Protein AF-A0A453DEQ7-F1 (afdb_monomer)

Nearest PDB structures (foldseek):
  6xns-assembly2_F  TM=2.409E-01  e=1.561E+00  synthetic construct

Foldseek 3Di:
DDDLLVVLVCCCPPVVDVLVSLVSCVVVVDPVSVVSSLVSQLVPLQSLLVNLQNCQPPDDSVVSVVPRDPPRDRPPNVVSVVVSVVVVVVVVVVVVVVVVVVVVVVVVVVVVVVLVLFFWDKDAAPPDDDDDDDDDDDDDDDDDDDDDDDDPPPPDPPDDQQAAPQPRHGDDSHHFMKIAGNVRHIHTPCRQVVVVVVVVVPPPDDDDDDDDDDPDPDDDDDPRRGDPVVVVVVD

Structure (mmCIF, N/CA/C/O backbone):
data_AF-A0A453DEQ7-F1
#
_entry.id   AF-A0A453DEQ7-F1
#
loop_
_atom_site.group_PDB
_atom_site.id
_atom_site.type_symbol
_atom_site.label_atom_id
_atom_site.label_alt_id
_atom_site.label_comp_id
_atom_site.label_asym_id
_atom_site.label_entity_id
_atom_site.label_seq_id
_atom_site.pdbx_PDB_ins_code
_atom_site.Cartn_x
_atom_site.Cartn_y
_atom_site.Cartn_z
_atom_site.occupancy
_atom_site.B_iso_or_equiv
_atom_site.auth_seq_id
_atom_site.auth_comp_id
_atom_site.auth_asym_id
_atom_site.auth_atom_id
_atom_site.pdbx_PDB_model_num
ATOM 1 N N . MET A 1 1 ? 5.037 -26.720 25.419 1.00 46.66 1 MET A N 1
ATOM 2 C CA . MET A 1 1 ? 5.005 -25.508 24.572 1.00 46.66 1 MET A CA 1
ATOM 3 C C . MET A 1 1 ? 3.822 -24.682 25.044 1.00 46.66 1 MET A C 1
ATOM 5 O O . MET A 1 1 ? 2.815 -25.287 25.389 1.00 46.66 1 MET A O 1
ATOM 9 N N . GLY A 1 2 ? 4.027 -23.380 25.257 1.00 62.47 2 GLY A N 1
ATOM 10 C CA . GLY A 1 2 ? 3.183 -22.536 26.113 1.00 62.47 2 GLY A CA 1
ATOM 11 C C . GLY A 1 2 ? 1.722 -22.470 25.673 1.00 62.47 2 GLY A C 1
ATOM 12 O O . GLY A 1 2 ? 1.428 -22.481 24.483 1.00 62.47 2 GLY A O 1
ATOM 13 N N . ASN A 1 3 ? 0.813 -22.425 26.644 1.00 82.75 3 ASN A N 1
ATOM 14 C CA . ASN A 1 3 ? -0.615 -22.318 26.388 1.00 82.75 3 ASN A CA 1
ATOM 15 C C . ASN A 1 3 ? -0.942 -20.862 26.001 1.00 82.75 3 ASN A C 1
ATOM 17 O O . ASN A 1 3 ? -1.138 -20.017 26.872 1.00 82.75 3 ASN A O 1
ATOM 21 N N . ALA A 1 4 ? -0.940 -20.553 24.698 1.00 85.12 4 ALA A N 1
ATOM 22 C CA . ALA A 1 4 ? -1.151 -19.194 24.181 1.00 85.12 4 ALA A CA 1
ATOM 23 C C . ALA A 1 4 ? -2.471 -18.570 24.672 1.00 85.12 4 ALA A C 1
ATOM 25 O O . ALA A 1 4 ? -2.520 -17.378 24.963 1.00 85.12 4 ALA A O 1
ATOM 26 N N . LYS A 1 5 ? -3.510 -19.392 24.878 1.00 85.06 5 LYS A N 1
ATOM 27 C CA . LYS A 1 5 ? -4.798 -18.961 25.446 1.00 85.06 5 LYS A CA 1
ATOM 28 C C . LYS A 1 5 ? -4.675 -18.534 26.915 1.00 85.06 5 LYS A C 1
ATOM 30 O O . LYS A 1 5 ? -5.291 -17.551 27.321 1.00 85.06 5 LYS A O 1
ATOM 35 N N . GLU A 1 6 ? -3.847 -19.208 27.718 1.00 85.44 6 GLU A N 1
ATOM 36 C CA . GLU A 1 6 ? -3.559 -18.786 29.102 1.00 85.44 6 GLU A CA 1
ATOM 37 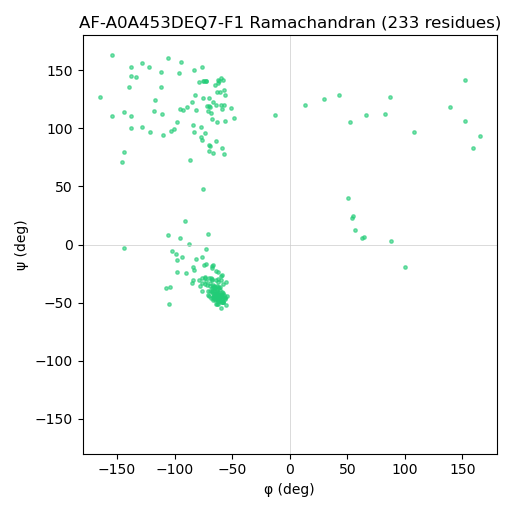C C . GLU A 1 6 ? -2.682 -17.532 29.162 1.00 85.44 6 GLU A C 1
ATOM 39 O O . GLU A 1 6 ? -2.869 -16.696 30.051 1.00 85.44 6 GLU A O 1
ATOM 44 N N . ALA A 1 7 ? -1.745 -17.383 28.220 1.00 89.38 7 ALA A N 1
ATOM 45 C CA . ALA A 1 7 ? -0.934 -16.176 28.096 1.00 89.38 7 ALA A CA 1
ATOM 46 C C . ALA A 1 7 ? -1.819 -14.967 27.758 1.00 89.38 7 ALA A C 1
ATOM 48 O O . ALA A 1 7 ? -1.820 -13.991 28.505 1.00 89.38 7 ALA A O 1
ATOM 49 N N . LEU A 1 8 ? -2.669 -15.087 26.734 1.00 89.25 8 LEU A N 1
ATOM 50 C CA . LEU A 1 8 ? -3.649 -14.066 26.363 1.00 89.25 8 LEU A CA 1
ATOM 51 C C . LEU A 1 8 ? -4.583 -13.722 27.533 1.00 89.25 8 LEU A C 1
ATOM 53 O O . LEU A 1 8 ? -4.766 -12.555 27.871 1.00 89.25 8 LEU A O 1
ATOM 57 N N . SER A 1 9 ? -5.096 -14.742 28.226 1.00 87.12 9 SER A N 1
ATOM 58 C CA . SER A 1 9 ? -5.943 -14.548 29.411 1.00 87.12 9 SER A CA 1
ATOM 59 C C . SER A 1 9 ? -5.209 -13.827 30.544 1.00 87.12 9 SER A C 1
ATOM 61 O O . SER A 1 9 ? -5.831 -13.097 31.315 1.00 87.12 9 SER A O 1
ATOM 63 N N . THR A 1 10 ? -3.895 -14.023 30.672 1.00 88.88 10 THR A N 1
ATOM 64 C CA . THR A 1 10 ? -3.064 -13.326 31.659 1.00 88.88 10 THR A CA 1
ATOM 65 C C . THR A 1 10 ? -2.886 -11.858 31.290 1.00 88.88 10 THR A C 1
ATOM 67 O O . THR A 1 10 ? -3.041 -11.007 32.164 1.00 88.88 10 THR A O 1
ATOM 70 N N . ILE A 1 11 ? -2.634 -11.557 30.016 1.00 88.00 11 ILE A N 1
ATOM 71 C CA . ILE A 1 11 ? -2.492 -10.182 29.526 1.00 88.00 11 ILE A CA 1
ATOM 72 C C . ILE A 1 11 ? -3.811 -9.419 29.739 1.00 88.00 11 ILE A C 1
ATOM 74 O O . ILE A 1 11 ? -3.839 -8.399 30.423 1.00 88.00 11 ILE A O 1
ATOM 78 N N . ILE A 1 12 ? -4.938 -9.982 29.296 1.00 87.00 12 ILE A N 1
ATOM 79 C CA . ILE A 1 12 ? -6.254 -9.328 29.383 1.00 87.00 12 ILE A CA 1
ATOM 80 C C . ILE A 1 12 ? -6.730 -9.152 30.833 1.00 87.00 12 ILE A C 1
ATOM 82 O O . ILE A 1 12 ? -7.302 -8.118 31.177 1.00 87.00 12 ILE A O 1
ATOM 86 N N . ASN A 1 13 ? -6.547 -10.160 31.695 1.00 85.25 13 ASN A N 1
ATOM 87 C CA . ASN A 1 13 ? -7.160 -10.151 33.031 1.00 85.25 13 ASN A CA 1
ATOM 88 C C . ASN A 1 13 ? -6.239 -9.687 34.158 1.00 85.25 13 ASN A C 1
ATOM 90 O O . ASN A 1 13 ? -6.757 -9.285 35.196 1.00 85.25 13 ASN A O 1
ATOM 94 N N . LYS A 1 14 ? -4.911 -9.784 34.005 1.00 84.00 14 LYS A N 1
ATOM 95 C CA . LYS A 1 14 ? -3.960 -9.355 35.046 1.00 84.00 14 LYS A CA 1
ATOM 96 C C . LYS A 1 14 ? -3.221 -8.074 34.691 1.00 84.00 14 LYS A C 1
ATOM 98 O O . LYS A 1 14 ? -2.944 -7.302 35.601 1.00 84.00 14 LYS A O 1
ATOM 103 N N . LEU A 1 15 ? -2.863 -7.889 33.421 1.00 83.69 15 LEU A N 1
ATOM 104 C CA . LEU A 1 15 ? -2.168 -6.682 32.966 1.00 83.69 15 LEU A CA 1
ATOM 105 C C . LEU A 1 15 ? -3.154 -5.599 32.515 1.00 83.69 15 LEU A C 1
ATOM 107 O O . LEU A 1 15 ? -2.818 -4.424 32.581 1.00 83.69 15 LEU A O 1
ATOM 111 N N . GLU A 1 16 ? -4.366 -5.997 32.104 1.00 83.00 16 GLU A N 1
ATOM 112 C CA . GLU A 1 16 ? -5.400 -5.110 31.543 1.00 83.00 16 GLU A CA 1
ATOM 113 C C . GLU A 1 16 ? -4.894 -4.280 30.348 1.00 83.00 16 GLU A C 1
ATOM 115 O O . GLU A 1 16 ? -5.470 -3.251 29.995 1.00 83.00 16 GLU A O 1
ATOM 120 N N . ASP A 1 17 ? -3.841 -4.768 29.686 1.00 86.88 17 ASP A N 1
ATOM 121 C CA . ASP A 1 17 ? -3.216 -4.126 28.539 1.00 86.88 17 ASP A CA 1
ATOM 122 C C . ASP A 1 17 ? -3.740 -4.743 27.239 1.00 86.88 17 ASP A C 1
ATOM 124 O O . ASP A 1 17 ? -3.422 -5.872 26.862 1.00 86.88 17 ASP A O 1
ATOM 128 N N . ILE A 1 18 ? -4.605 -3.997 26.556 1.00 87.31 18 ILE A N 1
ATOM 129 C CA . ILE A 1 18 ? -5.215 -4.437 25.295 1.00 87.31 18 ILE A CA 1
ATOM 130 C C . ILE A 1 18 ? -4.255 -4.267 24.135 1.00 87.31 18 ILE A C 1
ATOM 132 O O . ILE A 1 18 ? -4.331 -5.032 23.179 1.00 87.31 18 ILE A O 1
ATOM 136 N N . GLN A 1 19 ? -3.366 -3.280 24.206 1.00 87.06 19 GLN A N 1
ATOM 137 C CA . GLN A 1 19 ? -2.412 -3.055 23.139 1.00 87.06 19 GLN A CA 1
ATOM 138 C C . GLN A 1 19 ? -1.436 -4.232 23.072 1.00 87.06 19 GLN A C 1
ATOM 140 O O . GLN A 1 19 ? -1.282 -4.827 22.008 1.00 87.06 19 GLN A O 1
ATOM 145 N N . GLU A 1 20 ? -0.888 -4.645 24.218 1.00 88.44 20 GLU A N 1
ATOM 146 C CA . GLU A 1 20 ? -0.028 -5.831 24.303 1.00 88.44 20 GLU A CA 1
ATOM 147 C C . GLU A 1 20 ? -0.784 -7.109 23.895 1.00 88.44 20 GLU A C 1
ATOM 149 O O . GLU A 1 20 ? -0.234 -7.967 23.207 1.00 88.44 20 GLU A O 1
ATOM 154 N N . ALA A 1 21 ? -2.071 -7.231 24.247 1.00 90.06 21 ALA A N 1
ATOM 155 C CA . ALA A 1 21 ? -2.886 -8.375 23.834 1.00 90.06 21 ALA A CA 1
ATOM 156 C C . ALA A 1 21 ? -3.079 -8.438 22.308 1.00 90.06 21 ALA A C 1
ATOM 158 O O . ALA A 1 21 ? -2.952 -9.509 21.717 1.00 90.06 21 ALA A O 1
ATOM 159 N N . VAL A 1 22 ? -3.370 -7.303 21.666 1.00 88.69 22 VAL A N 1
ATOM 160 C CA . VAL A 1 22 ? -3.531 -7.198 20.207 1.00 88.69 22 VAL A CA 1
ATOM 161 C C . VAL A 1 22 ? -2.213 -7.504 19.492 1.00 88.69 22 VAL A C 1
ATOM 163 O O . VAL A 1 22 ? -2.209 -8.263 18.521 1.00 88.69 22 VAL A O 1
ATOM 166 N N . GLU A 1 23 ? -1.095 -6.965 19.981 1.00 88.75 23 GLU A N 1
ATOM 167 C CA . GLU A 1 23 ? 0.244 -7.240 19.446 1.00 88.75 23 GLU A CA 1
ATOM 168 C C . GLU A 1 23 ? 0.587 -8.733 19.570 1.00 88.75 23 GLU A C 1
ATOM 170 O O . GLU A 1 23 ? 0.955 -9.361 18.578 1.00 88.75 23 GLU A O 1
ATOM 175 N N . PHE A 1 24 ? 0.337 -9.341 20.735 1.00 89.81 24 PHE A N 1
ATOM 176 C CA . PHE A 1 24 ? 0.558 -10.768 20.964 1.00 89.81 24 PHE A CA 1
ATOM 177 C C . PHE A 1 24 ? -0.231 -11.647 19.985 1.00 89.81 24 PHE A C 1
ATOM 179 O O . PHE A 1 24 ? 0.341 -12.540 19.363 1.00 89.81 24 PHE A O 1
ATOM 186 N N . VAL A 1 25 ? -1.535 -11.400 19.811 1.00 89.06 25 VAL A N 1
ATOM 187 C CA . VAL A 1 25 ? -2.365 -12.195 18.886 1.00 89.06 25 VAL A CA 1
ATOM 188 C C . VAL A 1 25 ? -1.918 -12.003 17.433 1.00 89.06 25 VAL A C 1
ATOM 190 O O . VAL A 1 25 ? -1.870 -12.969 16.669 1.00 89.06 25 VAL A O 1
ATOM 193 N N . THR A 1 26 ? -1.521 -10.782 17.068 1.00 87.69 26 THR A N 1
ATOM 194 C CA . THR A 1 26 ? -1.001 -10.475 15.729 1.00 87.69 26 THR A CA 1
ATOM 195 C C . THR A 1 26 ? 0.292 -11.244 15.442 1.00 87.69 26 THR A C 1
ATOM 197 O O . THR A 1 26 ? 0.436 -11.790 14.349 1.00 87.69 26 THR A O 1
ATOM 200 N N . GLU A 1 27 ? 1.203 -11.350 16.415 1.00 88.19 27 GLU A N 1
ATOM 201 C CA . GLU A 1 27 ? 2.461 -12.103 16.288 1.00 88.19 27 GLU A CA 1
ATOM 202 C C . GLU A 1 27 ? 2.264 -13.623 16.225 1.00 88.19 27 GLU A C 1
ATOM 204 O O . GLU A 1 27 ? 3.037 -14.317 15.563 1.00 88.19 27 GLU A O 1
ATOM 209 N N . GLN A 1 28 ? 1.248 -14.160 16.909 1.00 85.31 28 GLN A N 1
ATOM 210 C CA . GLN A 1 28 ? 0.969 -15.600 16.886 1.00 85.31 28 GLN A CA 1
ATOM 211 C C . GLN A 1 28 ? 0.331 -16.073 15.567 1.00 85.31 28 GLN A C 1
ATOM 213 O O . GLN A 1 28 ? 0.376 -17.270 15.287 1.00 85.31 28 GLN A O 1
ATOM 218 N N . HIS A 1 29 ? -0.230 -15.163 14.755 1.00 80.88 29 HIS A N 1
ATOM 219 C CA . HIS A 1 29 ? -0.917 -15.474 13.491 1.00 80.88 29 HIS A CA 1
ATOM 220 C C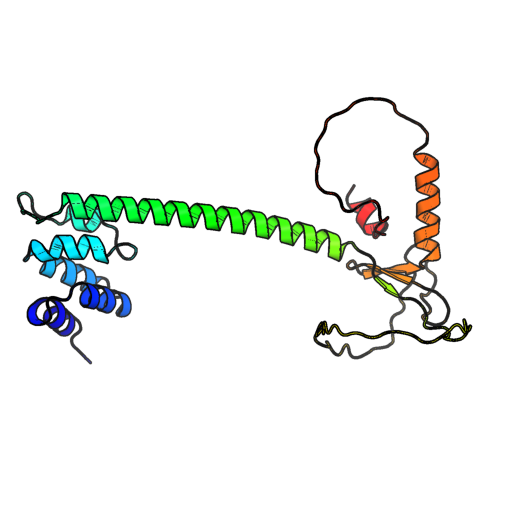 . HIS A 1 29 ? -1.995 -16.575 13.622 1.00 80.88 29 HIS A C 1
ATOM 222 O O . HIS A 1 29 ? -2.118 -17.436 12.751 1.00 80.88 29 HIS A O 1
ATOM 228 N N . ASP A 1 30 ? -2.761 -16.561 14.719 1.00 84.50 30 ASP A N 1
ATOM 229 C CA . ASP A 1 30 ? -3.796 -17.557 15.028 1.00 84.50 30 ASP A CA 1
ATOM 230 C C . ASP A 1 30 ? -5.183 -16.899 15.112 1.00 84.50 30 ASP A C 1
ATOM 232 O O . ASP A 1 30 ? -5.457 -16.095 16.008 1.00 84.50 30 ASP A O 1
ATOM 236 N N . ASP A 1 31 ? -6.069 -17.269 14.187 1.00 83.38 31 ASP A N 1
ATOM 237 C CA . ASP A 1 31 ? -7.445 -16.768 14.120 1.00 83.38 31 ASP A CA 1
ATOM 238 C C . ASP A 1 31 ? -8.274 -17.169 15.356 1.00 83.38 31 ASP A C 1
ATOM 240 O O . ASP A 1 31 ? -9.127 -16.404 15.810 1.00 83.38 31 ASP A O 1
ATOM 244 N N . GLU A 1 32 ? -7.994 -18.322 15.981 1.00 86.56 32 GLU A N 1
ATOM 245 C CA . GLU A 1 32 ? -8.705 -18.733 17.199 1.00 86.56 32 GLU A CA 1
ATOM 246 C C . GLU A 1 32 ? -8.387 -17.822 18.391 1.00 86.56 32 GLU A C 1
ATOM 248 O O . GLU A 1 32 ? -9.220 -17.655 19.291 1.00 86.56 32 GLU A O 1
ATOM 253 N N . LEU A 1 33 ? -7.180 -17.245 18.425 1.00 89.25 33 LEU A N 1
ATOM 254 C CA . LEU A 1 33 ? -6.781 -16.295 19.462 1.00 89.25 33 LEU A CA 1
ATOM 255 C C . LEU A 1 33 ? -7.478 -14.943 19.288 1.00 89.25 33 LEU A C 1
ATOM 257 O O . LEU A 1 33 ? -7.786 -14.303 20.294 1.00 89.25 33 LEU A O 1
ATOM 261 N N . TRP A 1 34 ? -7.794 -14.535 18.054 1.00 88.88 34 TRP A N 1
ATOM 262 C CA . TRP A 1 34 ? -8.607 -13.342 17.803 1.00 88.88 34 TRP A CA 1
ATOM 263 C C . TRP A 1 34 ? -10.023 -13.503 18.346 1.00 88.88 34 TRP A C 1
ATOM 265 O O . TRP A 1 34 ? -10.508 -12.633 19.071 1.00 88.88 34 TRP A O 1
ATOM 275 N N . ASP A 1 35 ? -10.662 -14.640 18.076 1.00 87.38 35 ASP A N 1
ATOM 276 C CA . ASP A 1 35 ? -11.992 -14.922 18.616 1.00 87.38 35 ASP A CA 1
ATOM 277 C C . ASP A 1 35 ? -11.983 -15.004 20.150 1.00 87.38 35 ASP A C 1
ATOM 279 O O . ASP A 1 35 ? -12.944 -14.592 20.805 1.00 87.38 35 ASP A O 1
ATOM 283 N N . GLU A 1 36 ? -10.906 -15.527 20.745 1.00 88.19 36 GLU A N 1
ATOM 284 C CA . GLU A 1 36 ? -10.723 -15.551 22.198 1.00 88.19 36 GLU A CA 1
ATOM 285 C C . GLU A 1 36 ? -10.558 -14.140 22.780 1.00 88.19 36 GLU A C 1
ATOM 287 O O . GLU A 1 36 ? -11.238 -13.802 23.751 1.00 88.19 36 GLU A O 1
ATOM 292 N N . LEU A 1 37 ? -9.725 -13.295 22.162 1.00 89.31 37 LEU A N 1
ATOM 293 C CA . LEU A 1 37 ? -9.532 -11.897 22.554 1.00 89.31 37 LEU A CA 1
ATOM 294 C C . LEU A 1 37 ? -10.861 -11.136 22.520 1.00 89.31 37 LEU A C 1
ATOM 296 O O . LEU A 1 37 ? -11.241 -10.507 23.510 1.00 89.31 37 LEU A O 1
ATOM 300 N N . ILE A 1 38 ? -11.607 -11.248 21.417 1.00 88.19 38 ILE A N 1
ATOM 301 C CA . ILE A 1 38 ? -12.908 -10.590 21.264 1.00 88.19 38 ILE A CA 1
ATOM 302 C C . ILE A 1 38 ? -13.878 -11.087 22.340 1.00 88.19 38 ILE A C 1
ATOM 304 O O . ILE A 1 38 ? -14.490 -10.274 23.035 1.00 88.19 38 ILE A O 1
ATOM 308 N N . ARG A 1 39 ? -13.988 -12.408 22.546 1.00 87.44 39 ARG A N 1
ATOM 309 C CA . ARG A 1 39 ? -14.885 -12.982 23.564 1.00 87.44 39 ARG A CA 1
ATOM 310 C C . ARG A 1 39 ? -14.566 -12.496 24.977 1.00 87.44 39 ARG A C 1
ATOM 312 O O . ARG A 1 39 ? -15.501 -12.199 25.721 1.00 87.44 39 ARG A O 1
ATOM 319 N N . GLN A 1 40 ? -13.291 -12.386 25.348 1.00 87.12 40 GLN A N 1
ATOM 320 C CA . GLN A 1 40 ? -12.902 -11.873 26.666 1.00 87.12 40 GLN A CA 1
ATOM 321 C C . GLN A 1 40 ? -13.154 -10.366 26.800 1.00 87.12 40 GLN A C 1
ATOM 323 O O . GLN A 1 40 ? -13.652 -9.921 27.836 1.00 87.12 40 GLN A O 1
ATOM 328 N N . CYS A 1 41 ? -12.891 -9.577 25.754 1.00 86.56 41 CYS A N 1
ATOM 329 C CA . CYS A 1 41 ? -13.162 -8.140 25.763 1.00 86.56 41 CYS A CA 1
ATOM 330 C C . CYS A 1 41 ? -14.662 -7.821 25.831 1.00 86.56 41 CYS A C 1
ATOM 332 O O . CYS A 1 41 ? -15.038 -6.872 26.512 1.00 86.56 41 CYS A O 1
ATOM 334 N N . LEU A 1 42 ? -15.533 -8.618 25.202 1.00 85.81 42 LEU A N 1
ATOM 335 C CA . LEU A 1 42 ? -16.990 -8.416 25.255 1.00 85.81 42 LEU A CA 1
ATOM 336 C C . LEU A 1 42 ? -17.576 -8.536 26.672 1.00 85.81 42 LEU A C 1
ATOM 338 O O . LEU A 1 42 ? -18.618 -7.948 26.949 1.00 85.81 42 LEU A O 1
ATOM 342 N N . GLN A 1 43 ? -16.904 -9.244 27.586 1.00 84.31 43 GLN A N 1
ATOM 343 C CA . GLN A 1 43 ? -17.310 -9.319 28.996 1.00 84.31 43 GLN A CA 1
ATOM 344 C C . GLN A 1 43 ? -17.035 -8.017 29.768 1.00 84.31 43 GLN A C 1
ATOM 346 O O . GLN A 1 43 ? -17.575 -7.822 30.856 1.00 84.31 43 GLN A O 1
ATOM 351 N N . LYS A 1 44 ? -16.193 -7.123 29.232 1.00 83.94 44 LYS A N 1
ATOM 352 C CA . LYS A 1 44 ? -15.757 -5.883 29.883 1.00 83.94 44 LYS A CA 1
ATOM 353 C C . LYS A 1 44 ? -15.982 -4.682 28.944 1.00 83.94 44 LYS A C 1
ATOM 355 O O . LYS A 1 44 ? -15.148 -4.425 28.075 1.00 83.94 44 LYS A O 1
ATOM 360 N N . PRO A 1 45 ? -17.050 -3.881 29.126 1.00 80.19 45 PRO A N 1
ATOM 361 C CA . PRO A 1 45 ? -17.408 -2.802 28.192 1.00 80.19 45 PRO A CA 1
ATOM 362 C C . PRO A 1 45 ? -16.314 -1.738 28.017 1.00 80.19 45 PRO A C 1
ATOM 364 O O . PRO A 1 45 ? -16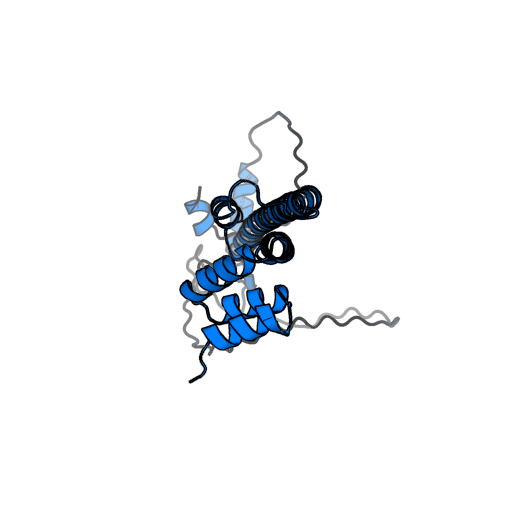.170 -1.166 26.936 1.00 80.19 45 PRO A O 1
ATOM 367 N N . GLU A 1 46 ? -15.502 -1.493 29.048 1.00 81.38 46 GLU A N 1
ATOM 368 C CA . GLU A 1 46 ? -14.366 -0.565 28.971 1.00 81.38 46 GLU A CA 1
ATOM 369 C C . GLU A 1 46 ? -13.311 -1.018 27.948 1.00 81.38 46 GLU A C 1
ATOM 371 O O . GLU A 1 46 ? -12.758 -0.184 27.216 1.00 81.38 46 GLU A O 1
ATOM 376 N N . MET A 1 47 ? -13.101 -2.337 27.853 1.00 83.50 47 MET A N 1
ATOM 377 C CA . MET A 1 47 ? -12.115 -2.968 26.977 1.00 83.50 47 MET A CA 1
ATOM 378 C C . MET A 1 47 ? -12.571 -3.000 25.520 1.00 83.50 47 MET A C 1
ATOM 380 O O . MET A 1 47 ? -11.745 -2.833 24.631 1.00 83.50 47 MET A O 1
ATOM 384 N N . VAL A 1 48 ? -13.873 -3.132 25.250 1.00 86.25 48 VAL A N 1
ATOM 385 C CA . VAL A 1 48 ? -14.401 -3.165 23.872 1.00 86.25 48 VAL A CA 1
ATOM 386 C C . VAL A 1 48 ? -14.008 -1.915 23.087 1.00 86.25 48 VAL A C 1
ATOM 388 O O . VAL A 1 48 ? -13.577 -2.005 21.941 1.00 86.25 48 VAL A O 1
ATOM 391 N N . GLY A 1 49 ? -14.112 -0.730 23.692 1.00 83.19 49 GLY A N 1
ATOM 392 C CA . GLY A 1 49 ? -13.748 0.485 22.966 1.00 83.19 49 GLY A CA 1
ATOM 393 C C . GLY A 1 49 ? -12.235 0.659 22.776 1.00 83.19 49 GLY A C 1
ATOM 394 O O . GLY A 1 49 ? -11.837 1.245 21.778 1.00 83.19 49 GLY A O 1
ATOM 395 N N . MET A 1 50 ? -11.401 0.129 23.676 1.00 84.44 50 MET A N 1
ATOM 396 C CA . MET A 1 50 ? -9.946 0.069 23.462 1.00 84.44 50 MET A CA 1
ATOM 397 C C . MET A 1 50 ? -9.599 -0.934 22.355 1.00 84.44 50 MET A C 1
ATOM 399 O O . MET A 1 50 ? -8.764 -0.647 21.506 1.00 84.44 50 MET A O 1
ATOM 403 N N . LEU A 1 51 ? -10.282 -2.082 22.315 1.00 88.00 51 LEU A N 1
ATOM 404 C CA . LEU A 1 51 ? -10.119 -3.076 21.257 1.00 88.00 51 LEU A CA 1
ATOM 405 C C . LEU A 1 51 ? -10.414 -2.448 19.888 1.00 88.00 51 LEU A C 1
ATOM 407 O O . LEU A 1 51 ? -9.589 -2.534 18.985 1.00 88.00 51 LEU A O 1
ATOM 411 N N . LEU A 1 52 ? -11.539 -1.743 19.748 1.00 85.81 52 LEU A N 1
ATOM 412 C CA . LEU A 1 52 ? -11.890 -1.040 18.508 1.00 85.81 52 LEU A CA 1
ATOM 413 C C . LEU A 1 52 ? -10.829 -0.011 18.080 1.00 85.81 52 LEU A C 1
ATOM 415 O O . LEU A 1 52 ? -10.615 0.183 16.888 1.00 85.81 52 LEU A O 1
ATOM 419 N N . GLU A 1 53 ? -10.170 0.639 19.037 1.00 85.50 53 GLU A N 1
ATOM 420 C CA . GLU A 1 53 ? -9.157 1.667 18.785 1.00 85.50 53 GLU A CA 1
ATOM 421 C C . GLU A 1 53 ? -7.798 1.078 18.371 1.00 85.50 53 GLU A C 1
ATOM 423 O O . GLU A 1 53 ? -7.128 1.645 17.513 1.00 85.50 53 GLU A O 1
ATOM 428 N N . HIS A 1 54 ? -7.407 -0.069 18.935 1.00 82.88 54 HIS A N 1
ATOM 429 C CA . HIS A 1 54 ? -6.089 -0.680 18.712 1.00 82.88 54 HIS A CA 1
ATOM 430 C C . HIS A 1 54 ? -6.069 -1.787 17.651 1.00 82.88 54 HIS A C 1
ATOM 432 O O . HIS A 1 54 ? -4.999 -2.167 17.189 1.00 82.88 54 HIS A O 1
ATOM 438 N N . THR A 1 55 ? -7.229 -2.287 17.219 1.00 81.56 55 THR A N 1
ATOM 439 C CA . THR A 1 55 ? -7.302 -3.353 16.200 1.00 81.56 55 THR A CA 1
ATOM 440 C C . THR A 1 55 ? -7.314 -2.808 14.761 1.00 81.56 55 THR A C 1
ATOM 442 O O . THR A 1 55 ? -7.357 -3.572 13.793 1.00 81.56 55 THR A O 1
ATOM 445 N N . VAL A 1 56 ? -7.258 -1.481 14.592 1.00 70.88 56 VAL A N 1
ATOM 446 C CA . VAL A 1 56 ? -7.268 -0.822 13.278 1.00 70.88 56 VAL A CA 1
ATOM 447 C C . VAL A 1 56 ? -6.103 -1.334 12.422 1.00 70.88 56 VAL A C 1
ATOM 449 O O . VAL A 1 56 ? -4.941 -1.205 12.795 1.00 70.88 56 VAL A O 1
ATOM 452 N N . GLY A 1 57 ? -6.429 -1.928 11.271 1.00 72.62 57 GLY A N 1
ATOM 453 C CA . GLY A 1 57 ? -5.463 -2.472 10.309 1.00 72.62 57 GLY A CA 1
ATOM 454 C C . GLY A 1 57 ? -5.260 -3.990 10.373 1.00 72.62 57 GLY A C 1
ATOM 455 O O . GLY A 1 57 ? -4.837 -4.560 9.371 1.00 72.62 57 GLY A O 1
ATOM 456 N N . ASN A 1 58 ? -5.616 -4.649 11.484 1.00 76.12 58 ASN A N 1
ATOM 457 C CA . ASN A 1 58 ? -5.485 -6.107 11.640 1.00 76.12 58 ASN A CA 1
ATOM 458 C C . ASN A 1 58 ? -6.824 -6.848 11.517 1.00 76.12 58 ASN A C 1
ATOM 460 O O . ASN A 1 58 ? -6.868 -7.922 10.923 1.00 76.12 58 ASN A O 1
ATOM 464 N N . LEU A 1 59 ? -7.919 -6.268 12.024 1.00 78.88 59 LEU A N 1
ATOM 465 C CA . LEU A 1 59 ? -9.276 -6.796 11.846 1.00 78.88 59 LEU A CA 1
ATOM 466 C C . LEU A 1 59 ? -10.225 -5.720 11.320 1.00 78.88 59 LEU A C 1
ATOM 468 O O . LEU A 1 59 ? -10.018 -4.522 11.523 1.00 78.88 59 LEU A O 1
ATOM 472 N N . ASP A 1 60 ? -11.303 -6.166 10.673 1.00 80.31 60 ASP A N 1
ATOM 473 C CA . ASP A 1 60 ? -12.387 -5.284 10.257 1.00 80.31 60 ASP A CA 1
ATOM 474 C C . ASP A 1 60 ? -13.164 -4.786 11.494 1.00 80.31 60 ASP A C 1
ATOM 476 O O . ASP A 1 60 ? -13.758 -5.599 12.214 1.00 80.31 60 ASP A O 1
ATOM 480 N N . PRO A 1 61 ? -13.214 -3.466 11.762 1.00 79.56 61 PRO A N 1
ATOM 481 C CA . PRO A 1 61 ? -14.001 -2.929 12.868 1.00 79.56 61 PRO A CA 1
ATOM 482 C C . PRO A 1 61 ? -15.493 -3.279 12.758 1.00 79.56 61 PRO A C 1
ATOM 484 O O . PRO A 1 61 ? -16.161 -3.383 13.788 1.00 79.56 61 PRO A O 1
ATOM 487 N N . LEU A 1 62 ? -16.028 -3.512 11.550 1.00 83.06 62 LEU A N 1
ATOM 488 C CA . LEU A 1 62 ? -17.420 -3.942 11.372 1.00 83.06 62 LEU A CA 1
ATOM 489 C C . LEU A 1 62 ? -17.677 -5.334 11.958 1.00 83.06 62 LEU A C 1
ATOM 491 O O . LEU A 1 62 ? -18.744 -5.558 12.531 1.00 83.06 62 LEU A O 1
ATOM 495 N N . TYR A 1 63 ? -16.701 -6.243 11.870 1.00 84.94 63 TYR A N 1
ATOM 496 C CA . TYR A 1 63 ? -16.803 -7.573 12.470 1.00 84.94 63 TYR A CA 1
ATOM 497 C C . TYR A 1 63 ? -16.947 -7.469 13.989 1.00 84.94 63 TYR A C 1
ATOM 499 O O . TYR A 1 63 ? -17.885 -8.023 14.560 1.00 84.94 63 TYR A O 1
ATOM 507 N N . ILE A 1 64 ? -16.100 -6.664 14.636 1.00 84.25 64 ILE A N 1
ATOM 508 C CA . ILE A 1 64 ? -16.149 -6.456 16.090 1.00 84.25 64 ILE A CA 1
ATOM 509 C C . ILE A 1 64 ? -17.489 -5.837 16.498 1.00 84.25 64 ILE A C 1
ATOM 511 O O . ILE A 1 64 ? -18.130 -6.328 17.423 1.00 84.25 64 ILE A O 1
ATOM 515 N N . VAL A 1 65 ? -17.948 -4.801 15.785 1.00 84.31 65 VAL A N 1
ATOM 516 C CA . VAL A 1 65 ? -19.232 -4.135 16.067 1.00 84.31 65 VAL A CA 1
ATOM 517 C C . VAL A 1 65 ? -20.413 -5.100 15.940 1.00 84.31 65 VAL A C 1
ATOM 519 O O . VAL A 1 65 ? -21.334 -5.025 16.747 1.00 84.31 65 VAL A O 1
ATOM 522 N N . SER A 1 66 ? -20.379 -6.034 14.985 1.00 85.62 66 SER A N 1
ATOM 523 C CA . SER A 1 66 ? -21.450 -7.025 14.800 1.00 85.62 66 SER A CA 1
ATOM 524 C C . SER A 1 66 ? -21.574 -8.043 15.941 1.00 85.62 66 SER A C 1
ATOM 526 O O . SER A 1 66 ? -22.626 -8.659 16.101 1.00 85.62 66 SER A O 1
ATOM 528 N N . LEU A 1 67 ? -20.516 -8.210 16.740 1.00 85.50 67 LEU A N 1
ATOM 529 C CA . LEU A 1 67 ? -20.465 -9.143 17.866 1.00 85.50 67 LEU A CA 1
ATOM 530 C C . LEU A 1 67 ? -20.847 -8.494 19.204 1.00 85.50 67 LEU A C 1
ATOM 532 O O . LEU A 1 67 ? -21.031 -9.202 20.196 1.00 85.50 67 LEU A O 1
ATOM 536 N N . VAL A 1 68 ? -20.954 -7.163 19.257 1.00 85.69 68 VAL A N 1
ATOM 537 C CA . VAL A 1 68 ? -21.321 -6.440 20.479 1.00 85.69 68 VAL A CA 1
ATOM 538 C C . VAL A 1 68 ? -22.799 -6.695 20.815 1.00 85.69 68 VAL A C 1
ATOM 540 O O . VAL A 1 68 ? -23.656 -6.441 19.971 1.00 85.69 68 VAL A O 1
ATOM 543 N N . PRO A 1 69 ? -23.130 -7.153 22.040 1.00 82.94 69 PRO A N 1
ATOM 544 C CA . PRO A 1 69 ? -24.517 -7.326 22.467 1.00 82.94 69 PRO A CA 1
ATOM 545 C C . PRO A 1 69 ? -25.305 -6.009 22.486 1.00 82.94 69 PRO A C 1
ATOM 547 O O . PRO A 1 69 ? -24.804 -4.979 22.949 1.00 82.94 69 PRO A O 1
ATOM 550 N N . ASP A 1 70 ? -26.572 -6.065 22.074 1.00 78.56 70 ASP A N 1
ATOM 551 C CA . ASP A 1 70 ? -27.485 -4.923 22.149 1.00 78.56 70 ASP A CA 1
ATOM 552 C C . ASP A 1 70 ? -27.671 -4.454 23.602 1.00 78.56 70 ASP A C 1
ATOM 554 O O . ASP A 1 70 ? -27.944 -5.245 24.507 1.00 78.56 70 ASP A O 1
ATOM 558 N N . GLY A 1 71 ? -27.544 -3.144 23.829 1.00 79.81 71 GLY A N 1
ATOM 559 C CA . GLY A 1 71 ? -27.686 -2.532 25.156 1.00 79.81 71 GLY A CA 1
ATOM 560 C C . GLY A 1 71 ? -26.402 -2.478 25.993 1.00 79.81 71 GLY A C 1
ATOM 561 O O . GLY A 1 71 ? -26.454 -2.005 27.127 1.00 79.81 71 GLY A O 1
ATOM 562 N N . LEU A 1 72 ? -25.252 -2.910 25.458 1.00 82.94 72 LEU A N 1
ATOM 563 C CA . LEU A 1 72 ? -23.959 -2.723 26.119 1.00 82.94 72 LEU A CA 1
ATOM 564 C C . LEU A 1 72 ? -23.539 -1.241 26.087 1.00 82.94 72 LEU A C 1
ATOM 566 O O . LEU A 1 72 ? -23.250 -0.681 25.027 1.00 82.94 72 LEU A O 1
ATOM 570 N N . GLU A 1 73 ? -23.460 -0.599 27.254 1.00 82.62 73 GLU A N 1
ATOM 571 C CA . GLU A 1 73 ? -22.960 0.775 27.367 1.00 82.62 73 GLU A CA 1
ATOM 572 C C . GLU A 1 73 ? -21.430 0.805 27.270 1.00 82.62 73 GLU A C 1
ATOM 574 O O . GLU A 1 73 ? -20.715 0.529 28.233 1.00 82.62 73 GLU A O 1
ATOM 579 N N . ILE A 1 74 ? -20.912 1.161 26.092 1.00 85.81 74 ILE A N 1
ATOM 580 C CA . ILE A 1 74 ? -19.473 1.345 25.886 1.00 85.81 74 ILE A CA 1
ATOM 581 C C . ILE A 1 74 ? -19.100 2.805 26.196 1.00 85.81 74 ILE A C 1
ATOM 583 O O . ILE A 1 74 ? -19.550 3.726 25.500 1.00 85.81 74 ILE A O 1
ATOM 587 N N . PRO A 1 75 ? -18.237 3.062 27.194 1.00 84.88 75 PRO A N 1
ATOM 588 C CA . PRO A 1 75 ? -17.837 4.417 27.542 1.00 84.88 75 PRO A CA 1
ATOM 589 C C . PRO A 1 75 ? -17.053 5.074 26.399 1.00 84.88 75 PRO A C 1
ATOM 591 O O . PRO A 1 75 ? -16.174 4.465 25.784 1.00 84.88 75 PRO A O 1
ATOM 594 N N . LYS A 1 76 ? -17.362 6.350 26.131 1.00 86.19 76 LYS A N 1
ATOM 595 C CA . LYS A 1 76 ? -16.709 7.186 25.101 1.00 86.19 76 LYS A CA 1
ATOM 596 C C . LYS A 1 76 ? -16.727 6.588 23.685 1.00 86.19 76 LYS A C 1
ATOM 598 O O . LYS A 1 76 ? -15.901 6.963 22.855 1.00 86.19 76 LYS A O 1
ATOM 603 N N . LEU A 1 77 ? -17.683 5.707 23.375 1.00 87.12 77 LEU A N 1
ATOM 604 C CA . LEU A 1 77 ? -17.768 5.051 22.066 1.00 87.12 77 LEU A CA 1
ATOM 605 C C . LEU A 1 77 ? -17.802 6.054 20.907 1.00 87.12 77 LEU A C 1
ATOM 607 O O . LEU A 1 77 ? -17.081 5.884 19.933 1.00 87.12 77 LEU A O 1
ATOM 611 N N . ARG A 1 78 ? -18.589 7.131 21.030 1.00 88.62 78 ARG A N 1
ATOM 612 C CA . ARG A 1 78 ? -18.665 8.179 20.002 1.00 88.62 78 ARG A CA 1
ATOM 613 C C . ARG A 1 78 ? -17.287 8.756 19.685 1.00 88.62 78 ARG A C 1
ATOM 615 O O . ARG A 1 78 ? -16.914 8.817 18.521 1.00 88.62 78 ARG A O 1
ATOM 622 N N . ASP A 1 79 ? -16.552 9.179 20.709 1.00 90.00 79 ASP A N 1
ATOM 623 C CA . ASP A 1 79 ? -15.260 9.845 20.530 1.00 90.00 79 ASP A CA 1
ATOM 624 C C . ASP A 1 79 ? -14.223 8.865 19.946 1.00 90.00 79 ASP A C 1
ATOM 626 O O . ASP A 1 79 ? -13.459 9.234 19.055 1.00 90.00 79 ASP A O 1
ATOM 630 N N . ARG A 1 80 ? -14.277 7.589 20.360 1.00 86.38 80 ARG A N 1
ATOM 631 C CA . ARG A 1 80 ? -13.469 6.493 19.797 1.00 86.38 80 ARG A CA 1
ATOM 632 C C . ARG A 1 80 ? -13.786 6.228 18.322 1.00 86.38 80 ARG A C 1
ATOM 634 O O . ARG A 1 80 ? -12.873 6.146 17.510 1.00 86.38 80 ARG A O 1
ATOM 641 N N . LEU A 1 81 ? -15.063 6.173 17.943 1.00 87.25 81 LEU A N 1
ATOM 642 C CA . LEU A 1 81 ? -15.476 6.002 16.546 1.00 87.25 81 LEU A CA 1
ATOM 643 C C . LEU A 1 81 ? -15.056 7.189 15.674 1.00 87.25 81 LEU A C 1
ATOM 645 O O . LEU A 1 81 ? -14.601 6.986 14.551 1.00 87.25 81 LEU A O 1
ATOM 649 N N . VAL A 1 82 ? -15.169 8.422 16.182 1.00 91.56 82 VAL A N 1
ATOM 650 C CA . VAL A 1 82 ? -14.669 9.607 15.466 1.00 91.56 82 VAL A CA 1
ATOM 651 C C . VAL A 1 82 ? -13.170 9.484 15.210 1.00 91.56 82 VAL A C 1
ATOM 653 O O . VAL A 1 82 ? -12.737 9.753 14.089 1.00 91.56 82 VAL A O 1
ATOM 656 N N . LYS A 1 83 ? -12.393 9.044 16.208 1.00 89.56 83 LYS A N 1
ATOM 657 C CA . LYS A 1 83 ? -10.958 8.794 16.049 1.00 89.56 83 LYS A CA 1
ATOM 658 C C . LYS A 1 83 ? -10.692 7.735 14.974 1.00 89.56 83 LYS A C 1
ATOM 660 O O . LYS A 1 83 ? -10.042 8.058 13.990 1.00 89.56 83 LYS A O 1
ATOM 665 N N . ILE A 1 84 ? -11.292 6.546 15.080 1.00 86.81 84 ILE A N 1
ATOM 666 C CA . ILE A 1 84 ? -11.103 5.437 14.122 1.00 86.81 84 ILE A CA 1
ATOM 667 C C . ILE A 1 84 ? -11.442 5.860 12.687 1.00 86.81 84 ILE A C 1
ATOM 669 O O . ILE A 1 84 ? -10.675 5.617 11.761 1.00 86.81 84 ILE A O 1
ATOM 673 N N . VAL A 1 85 ? -12.581 6.529 12.482 1.00 89.19 85 VAL A N 1
ATOM 674 C CA . VAL A 1 85 ? -12.994 6.983 11.144 1.00 89.19 85 VAL A CA 1
ATOM 675 C C . VAL A 1 85 ? -12.043 8.051 10.603 1.00 89.19 85 VAL A C 1
ATOM 677 O O . VAL A 1 85 ? -11.772 8.082 9.402 1.00 89.19 85 VAL A O 1
ATOM 680 N N . THR A 1 86 ? -11.546 8.940 11.464 1.00 91.56 86 THR A N 1
ATOM 681 C CA . THR A 1 86 ? -10.585 9.975 11.065 1.00 91.56 86 THR A CA 1
ATOM 682 C C . THR A 1 86 ? -9.243 9.353 10.697 1.00 91.56 86 THR A C 1
ATOM 684 O O . THR A 1 86 ? -8.719 9.671 9.632 1.00 91.56 86 THR A O 1
ATOM 687 N N . ASP A 1 87 ? -8.743 8.426 11.511 1.00 88.81 87 ASP A N 1
ATOM 688 C CA . ASP A 1 87 ? -7.493 7.699 11.278 1.00 88.81 87 ASP A CA 1
ATOM 689 C C . ASP A 1 87 ? -7.576 6.876 9.983 1.00 88.81 87 ASP A C 1
ATOM 691 O O . ASP A 1 87 ? -6.696 6.963 9.132 1.00 88.81 87 ASP A O 1
ATOM 695 N N . TYR A 1 88 ? -8.692 6.184 9.736 1.00 88.38 88 TYR A N 1
ATOM 696 C CA . TYR A 1 88 ? -8.890 5.448 8.484 1.00 88.38 88 TYR A CA 1
ATOM 697 C C . TYR A 1 88 ? -8.950 6.371 7.254 1.00 88.38 88 TYR A C 1
ATOM 699 O O . TYR A 1 88 ? -8.453 6.036 6.174 1.00 88.38 88 TYR A O 1
ATOM 707 N N . ARG A 1 89 ? -9.548 7.564 7.388 1.00 91.62 89 ARG A N 1
ATOM 708 C CA . ARG A 1 89 ? -9.576 8.567 6.309 1.00 91.62 89 ARG A CA 1
ATOM 709 C C . ARG A 1 89 ? -8.185 9.110 6.008 1.00 91.62 89 ARG A C 1
ATOM 711 O O . ARG A 1 89 ? -7.840 9.228 4.832 1.00 91.62 89 ARG A O 1
ATOM 718 N N . THR A 1 90 ? -7.400 9.449 7.030 1.00 92.81 90 THR A N 1
ATOM 719 C CA . THR A 1 90 ? -6.027 9.941 6.840 1.00 92.81 90 THR A CA 1
ATOM 720 C C . THR A 1 90 ? -5.146 8.847 6.247 1.00 92.81 90 THR A C 1
ATOM 722 O O . THR A 1 90 ? -4.456 9.101 5.265 1.00 92.81 90 THR A O 1
ATOM 725 N N . GLU A 1 91 ? -5.246 7.616 6.743 1.00 91.44 91 GLU A N 1
ATOM 726 C CA . GLU A 1 91 ? -4.551 6.442 6.215 1.00 91.44 91 GLU A CA 1
ATOM 727 C C . GLU A 1 91 ? -4.904 6.181 4.740 1.00 91.44 91 GLU A C 1
ATOM 729 O O . GLU A 1 91 ? -4.018 6.005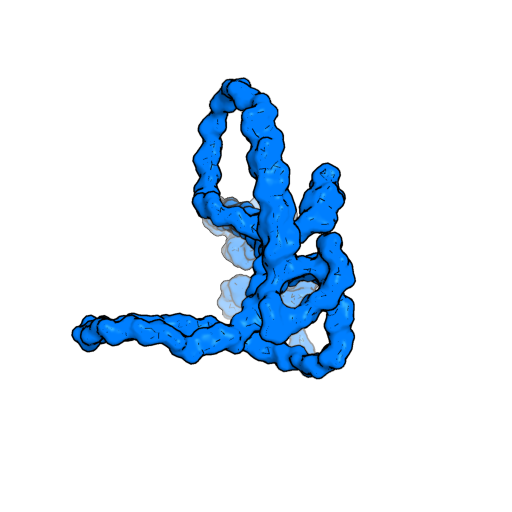 3.901 1.00 91.44 91 GLU A O 1
ATOM 734 N N . THR A 1 92 ? -6.192 6.231 4.386 1.00 92.81 92 THR A N 1
ATOM 735 C CA . THR A 1 92 ? -6.654 6.099 2.995 1.00 92.81 92 THR A CA 1
ATOM 736 C C . THR A 1 92 ? -6.112 7.226 2.116 1.00 92.81 92 THR A C 1
ATOM 738 O O . THR A 1 92 ? -5.619 6.966 1.017 1.00 92.81 92 THR A O 1
ATOM 741 N N . SER A 1 93 ? -6.152 8.471 2.599 1.00 97.19 93 SER A N 1
ATOM 742 C CA . SER A 1 93 ? -5.609 9.632 1.884 1.00 97.19 93 SER A CA 1
ATOM 743 C C . SER A 1 93 ? -4.102 9.508 1.657 1.00 97.19 93 SER A C 1
ATOM 745 O O . SER A 1 93 ? -3.621 9.833 0.573 1.00 97.19 93 SER A O 1
ATOM 747 N N . LEU A 1 94 ? -3.358 9.018 2.654 1.00 96.94 94 LEU A N 1
ATOM 748 C CA . LEU A 1 94 ? -1.922 8.766 2.549 1.00 96.94 94 LEU A CA 1
ATOM 749 C C . LEU A 1 94 ? -1.632 7.672 1.524 1.00 96.94 94 LEU A C 1
ATOM 751 O O . LEU A 1 94 ? -0.796 7.870 0.646 1.00 96.94 94 LEU A O 1
ATOM 755 N N . ARG A 1 95 ? -2.355 6.546 1.578 1.00 96.00 95 ARG A N 1
ATOM 756 C CA . ARG A 1 95 ? -2.212 5.471 0.584 1.00 96.00 95 ARG A CA 1
ATOM 757 C C . ARG A 1 95 ? -2.469 5.966 -0.832 1.00 96.00 95 ARG A C 1
ATOM 759 O O . ARG A 1 95 ? -1.726 5.588 -1.734 1.00 96.00 95 ARG A O 1
ATOM 766 N N . HIS A 1 96 ? -3.487 6.803 -1.024 1.00 97.44 96 HIS A N 1
ATOM 767 C CA . HIS A 1 96 ? -3.790 7.377 -2.332 1.00 97.44 96 HIS A CA 1
ATOM 768 C C . HIS A 1 96 ? -2.652 8.281 -2.817 1.00 97.44 96 HIS A C 1
ATOM 770 O O . HIS A 1 96 ? -2.101 8.038 -3.886 1.00 97.44 96 HIS A O 1
ATOM 776 N N . GLY A 1 97 ? -2.209 9.228 -1.982 1.00 98.06 97 GLY A N 1
ATOM 777 C CA . GLY A 1 97 ? -1.096 10.118 -2.319 1.00 98.06 97 GLY A CA 1
ATOM 778 C C . GLY A 1 97 ? 0.204 9.365 -2.620 1.00 98.06 97 GLY A C 1
ATOM 779 O O . GLY A 1 97 ? 0.872 9.655 -3.610 1.00 98.06 97 GLY A O 1
ATOM 780 N N . CYS A 1 98 ? 0.547 8.343 -1.828 1.00 98.00 98 CYS A N 1
ATOM 781 C CA . CYS A 1 98 ? 1.697 7.483 -2.109 1.00 98.00 98 CYS A CA 1
ATOM 782 C C . CYS A 1 98 ? 1.537 6.715 -3.427 1.00 98.00 98 CYS A C 1
ATOM 784 O O . CYS A 1 98 ? 2.507 6.573 -4.166 1.00 98.00 98 CYS A O 1
ATOM 786 N N . ASN A 1 99 ? 0.338 6.220 -3.739 1.00 98.00 99 ASN A N 1
ATOM 787 C CA . ASN A 1 99 ? 0.081 5.508 -4.988 1.00 98.00 99 ASN A CA 1
ATOM 788 C C . ASN A 1 99 ? 0.229 6.420 -6.212 1.00 98.00 99 ASN A C 1
ATOM 790 O O . ASN A 1 99 ? 0.804 5.994 -7.213 1.00 98.00 99 ASN A O 1
ATOM 794 N N . ASP A 1 100 ? -0.237 7.664 -6.117 1.00 98.06 100 ASP A N 1
ATOM 795 C CA . ASP A 1 100 ? -0.114 8.656 -7.184 1.00 98.06 100 ASP A CA 1
ATOM 796 C C . ASP A 1 100 ? 1.350 9.030 -7.435 1.00 98.06 100 ASP A C 1
ATOM 798 O O . ASP A 1 100 ? 1.796 9.021 -8.584 1.00 98.06 100 ASP A O 1
ATOM 802 N N . ILE A 1 101 ? 2.127 9.252 -6.366 1.00 98.31 101 ILE A N 1
ATOM 803 C CA . ILE A 1 101 ? 3.578 9.485 -6.457 1.00 98.31 101 ILE A CA 1
ATOM 804 C C . ILE A 1 101 ? 4.269 8.282 -7.101 1.00 98.31 101 ILE A C 1
ATOM 806 O O . ILE A 1 101 ? 5.011 8.448 -8.063 1.00 98.31 101 ILE A O 1
ATOM 810 N N . LEU A 1 102 ? 3.989 7.062 -6.628 1.00 98.12 102 LEU A N 1
ATOM 811 C CA . LEU A 1 102 ? 4.594 5.844 -7.174 1.00 98.12 102 LEU A CA 1
ATOM 812 C C . LEU A 1 102 ? 4.279 5.664 -8.663 1.00 98.12 102 LEU A C 1
ATOM 814 O O . LEU A 1 102 ? 5.170 5.332 -9.442 1.00 98.12 102 LEU A O 1
ATOM 818 N N . LYS A 1 103 ? 3.031 5.900 -9.081 1.00 98.00 103 LYS A N 1
ATOM 819 C CA . LYS A 1 103 ? 2.635 5.836 -10.495 1.00 98.00 103 LYS A CA 1
ATOM 820 C C . LYS A 1 103 ? 3.385 6.867 -11.333 1.00 98.00 103 LYS A C 1
ATOM 822 O O . LYS A 1 103 ? 3.928 6.507 -12.379 1.00 98.00 103 LYS A O 1
ATOM 827 N N . ALA A 1 104 ? 3.430 8.119 -10.878 1.00 97.94 104 ALA A N 1
ATOM 828 C CA . ALA A 1 104 ? 4.146 9.188 -11.564 1.00 97.94 104 ALA A CA 1
ATOM 829 C C . ALA A 1 104 ? 5.645 8.869 -11.677 1.00 97.94 104 ALA A C 1
ATOM 831 O O . ALA A 1 104 ? 6.221 8.979 -12.759 1.00 97.94 104 ALA A O 1
ATOM 832 N N . ASP A 1 105 ? 6.260 8.389 -10.596 1.00 97.88 105 ASP A N 1
ATOM 833 C CA . ASP A 1 105 ? 7.669 8.006 -10.567 1.00 97.88 105 ASP A CA 1
ATOM 834 C C . ASP A 1 105 ? 7.965 6.835 -11.500 1.00 97.88 105 ASP A C 1
ATOM 836 O O . ASP A 1 105 ? 8.939 6.900 -12.247 1.00 97.88 105 ASP A O 1
ATOM 840 N N . CYS A 1 106 ? 7.119 5.800 -11.541 1.00 97.69 106 CYS A N 1
ATOM 841 C CA . CYS A 1 106 ? 7.278 4.690 -12.481 1.00 97.69 106 CYS A CA 1
ATOM 842 C C . CYS A 1 106 ? 7.287 5.168 -13.939 1.00 97.69 106 CYS A C 1
ATOM 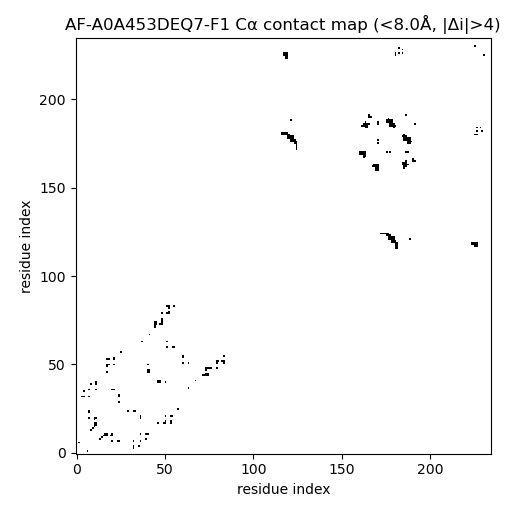844 O O . CYS A 1 106 ? 8.158 4.761 -14.711 1.00 97.69 106 CYS A O 1
ATOM 846 N N . VAL A 1 107 ? 6.350 6.044 -14.315 1.00 97.06 107 VAL A N 1
ATOM 847 C CA . VAL A 1 107 ? 6.284 6.604 -15.673 1.00 97.06 107 VAL A CA 1
ATOM 848 C C . VAL A 1 107 ? 7.502 7.486 -15.952 1.00 97.06 107 VAL A C 1
ATOM 850 O O . VAL A 1 107 ? 8.163 7.313 -16.975 1.00 97.06 107 VAL A O 1
ATOM 853 N N . ASN A 1 108 ? 7.864 8.371 -15.022 1.00 96.56 108 ASN A N 1
ATOM 854 C CA . ASN A 1 108 ? 9.026 9.249 -15.152 1.00 96.56 108 ASN A CA 1
ATOM 855 C C . ASN A 1 108 ? 10.330 8.460 -15.318 1.00 96.56 108 ASN A C 1
ATOM 857 O O . ASN A 1 108 ? 11.164 8.803 -16.160 1.00 96.56 108 ASN A O 1
ATOM 861 N N . LEU A 1 109 ? 10.522 7.398 -14.533 1.00 96.12 109 LEU A N 1
ATOM 862 C CA . LEU A 1 109 ? 11.704 6.545 -14.621 1.00 96.12 109 LEU A CA 1
ATOM 863 C C . LEU A 1 109 ? 11.734 5.769 -15.937 1.00 96.12 109 LEU A C 1
ATOM 865 O O . LEU A 1 109 ? 12.790 5.682 -16.560 1.00 96.12 109 LEU A O 1
ATOM 869 N N . LEU A 1 110 ? 10.586 5.258 -16.387 1.00 94.88 110 LEU A N 1
ATOM 870 C CA . LEU A 1 110 ? 10.467 4.573 -17.671 1.00 94.88 110 LEU A CA 1
ATOM 871 C C . LEU A 1 110 ? 10.836 5.500 -18.834 1.00 94.88 110 LEU A C 1
ATOM 873 O O . LEU A 1 110 ? 11.619 5.114 -19.699 1.00 94.88 110 LEU A O 1
ATOM 877 N N . VAL A 1 111 ? 10.321 6.731 -18.836 1.00 92.38 111 VAL A N 1
ATOM 878 C CA . VAL A 1 111 ? 10.631 7.742 -19.856 1.00 92.38 111 VAL A CA 1
ATOM 879 C C . VAL A 1 111 ? 12.120 8.098 -19.832 1.00 92.38 111 VAL A C 1
ATOM 881 O O . VAL A 1 111 ? 12.773 8.082 -20.878 1.00 92.38 111 VAL A O 1
ATOM 884 N N . LYS A 1 112 ? 12.699 8.350 -18.649 1.00 89.81 112 LYS A N 1
ATOM 885 C CA . LYS A 1 112 ? 14.140 8.622 -18.498 1.00 89.81 112 LYS A CA 1
ATOM 886 C C . LYS A 1 112 ? 14.992 7.467 -19.020 1.00 89.81 112 LYS A C 1
ATOM 888 O O . LYS A 1 112 ? 15.866 7.698 -19.855 1.00 89.81 112 LYS A O 1
ATOM 893 N N . TYR A 1 113 ? 14.690 6.239 -18.602 1.00 88.19 113 TYR A N 1
ATOM 894 C CA . TYR A 1 113 ? 15.382 5.037 -19.061 1.00 88.19 113 TYR A CA 1
ATOM 895 C C . TYR A 1 113 ? 15.261 4.860 -20.575 1.00 88.19 113 TYR A C 1
ATOM 897 O O . TYR A 1 113 ? 16.255 4.608 -21.250 1.00 88.19 113 TYR A O 1
ATOM 905 N N . TYR A 1 114 ? 14.066 5.051 -21.136 1.00 85.69 114 TYR A N 1
ATOM 906 C CA . TYR A 1 114 ? 13.843 4.969 -22.575 1.00 85.69 114 TYR A CA 1
ATOM 907 C C . TYR A 1 114 ? 14.699 5.981 -23.341 1.00 85.69 114 TYR A C 1
ATOM 909 O O . TYR A 1 114 ? 15.329 5.639 -24.344 1.00 85.69 114 TYR A O 1
ATOM 917 N N . HIS A 1 115 ? 14.776 7.223 -22.862 1.00 81.81 115 HIS A N 1
ATOM 918 C CA . HIS A 1 115 ? 15.637 8.224 -23.475 1.00 81.81 115 HIS A CA 1
ATOM 919 C C . HIS A 1 115 ? 17.115 7.873 -23.348 1.00 81.81 115 HIS A C 1
ATOM 921 O O . HIS A 1 115 ? 17.832 8.010 -24.333 1.00 81.81 115 HIS A O 1
ATOM 927 N N . GLU A 1 116 ? 17.574 7.412 -22.186 1.00 81.44 116 GLU A N 1
ATOM 928 C CA . GLU A 1 116 ? 18.965 7.002 -21.968 1.00 81.44 116 GLU A CA 1
ATOM 929 C C . GLU A 1 116 ? 19.359 5.801 -22.829 1.00 81.44 116 GLU A C 1
ATOM 931 O O . GLU A 1 116 ? 20.383 5.858 -23.505 1.00 81.44 116 GLU A O 1
ATOM 936 N N . ALA A 1 117 ? 18.516 4.771 -22.904 1.00 80.50 117 ALA A N 1
ATOM 937 C CA . ALA A 1 117 ? 18.733 3.603 -23.754 1.00 80.50 117 ALA A CA 1
ATOM 938 C C . ALA A 1 117 ? 18.768 3.966 -25.250 1.00 80.50 117 ALA A C 1
ATOM 940 O O . ALA A 1 117 ? 19.451 3.321 -26.044 1.00 80.50 117 ALA A O 1
ATOM 941 N N . ARG A 1 118 ? 18.058 5.023 -25.664 1.00 77.19 118 ARG A N 1
ATOM 942 C CA . ARG A 1 118 ? 18.086 5.509 -27.052 1.00 77.19 118 ARG A CA 1
ATOM 943 C C . ARG A 1 118 ? 19.287 6.386 -27.388 1.00 77.19 118 ARG A C 1
ATOM 945 O O . ARG A 1 118 ? 19.491 6.657 -28.574 1.00 77.19 118 ARG A O 1
ATOM 952 N N . ARG A 1 119 ? 20.059 6.845 -26.401 1.00 80.19 119 ARG A N 1
ATOM 953 C CA . ARG A 1 119 ? 21.260 7.647 -26.659 1.00 80.19 119 ARG A CA 1
ATOM 954 C C . ARG A 1 119 ? 22.366 6.764 -27.218 1.00 80.19 119 ARG A C 1
ATOM 956 O O . ARG A 1 119 ? 22.567 5.634 -26.781 1.00 80.19 119 ARG A O 1
ATOM 963 N N . GLY A 1 120 ? 23.090 7.315 -28.183 1.00 82.00 120 GLY A N 1
ATOM 964 C CA . GLY A 1 120 ? 24.351 6.745 -28.633 1.00 82.00 120 GLY A CA 1
ATOM 965 C C . GLY A 1 120 ? 25.467 7.103 -27.659 1.00 82.00 120 GLY A C 1
ATOM 966 O O . GLY A 1 120 ? 25.527 8.232 -27.168 1.00 82.00 120 GLY A O 1
ATOM 967 N N . VAL A 1 121 ? 26.353 6.151 -27.393 1.00 82.94 121 VAL A N 1
ATOM 968 C CA . VAL A 1 121 ? 27.623 6.378 -26.703 1.00 82.94 121 VAL A CA 1
ATOM 969 C C . VAL A 1 121 ? 28.690 6.560 -27.773 1.00 82.94 121 VAL A C 1
ATOM 971 O O . VAL A 1 121 ? 28.925 5.645 -28.563 1.00 82.94 121 VAL A O 1
ATOM 974 N N . CYS A 1 122 ? 29.304 7.743 -27.824 1.00 82.50 122 CYS A N 1
ATOM 975 C CA . CYS A 1 122 ? 30.433 8.007 -28.710 1.00 82.50 122 CYS A CA 1
ATOM 976 C C . CYS A 1 122 ? 31.723 7.494 -28.066 1.00 82.50 122 CYS A C 1
ATOM 978 O O . CYS A 1 122 ? 32.023 7.815 -26.917 1.00 82.50 122 CYS A O 1
ATOM 980 N N . MET A 1 123 ? 32.474 6.699 -28.815 1.00 77.81 123 MET A N 1
ATOM 981 C CA . MET A 1 123 ? 33.825 6.279 -28.485 1.00 77.81 123 MET A CA 1
ATOM 982 C C . MET A 1 123 ? 34.770 6.963 -29.471 1.00 77.81 123 MET A C 1
ATOM 984 O O . MET A 1 123 ? 34.720 6.687 -30.669 1.00 77.81 123 MET A O 1
ATOM 988 N N . ALA A 1 124 ? 35.597 7.880 -28.971 1.00 75.00 124 ALA A N 1
ATOM 989 C CA . ALA A 1 124 ? 36.638 8.546 -29.749 1.00 75.00 124 ALA A CA 1
ATOM 990 C C . ALA A 1 124 ? 37.990 7.841 -29.560 1.00 75.00 124 ALA A C 1
ATOM 992 O O . ALA A 1 124 ? 38.258 7.304 -28.482 1.00 75.00 124 ALA A O 1
ATOM 993 N N . SER A 1 125 ? 38.826 7.854 -30.602 1.00 65.38 125 SER A N 1
ATOM 994 C CA . SER A 1 125 ? 40.235 7.458 -30.496 1.00 65.38 125 SER A CA 1
ATOM 995 C C . SER A 1 125 ? 40.962 8.398 -29.530 1.00 65.38 125 SER A C 1
ATOM 997 O O . SER A 1 125 ? 40.720 9.607 -29.536 1.00 65.38 125 SER A O 1
ATOM 999 N N . MET A 1 126 ? 41.836 7.846 -28.689 1.00 57.72 126 MET A N 1
ATOM 1000 C CA . MET A 1 126 ? 42.739 8.634 -27.851 1.00 57.72 126 MET A CA 1
ATOM 1001 C C . MET A 1 126 ? 44.003 8.951 -28.651 1.00 57.72 126 MET A C 1
ATOM 1003 O O . MET A 1 126 ? 45.057 8.389 -28.368 1.00 57.72 126 MET A O 1
ATOM 1007 N N . ASP A 1 127 ? 43.899 9.847 -29.628 1.00 50.22 127 ASP A N 1
ATOM 1008 C CA . ASP A 1 127 ? 45.079 10.386 -30.304 1.00 50.22 127 ASP A CA 1
ATOM 1009 C C . ASP A 1 127 ? 45.416 11.776 -29.737 1.00 50.22 127 ASP A C 1
ATOM 1011 O O . ASP A 1 127 ? 44.799 12.785 -30.065 1.00 50.22 127 ASP A O 1
ATOM 1015 N N . GLU A 1 128 ? 46.403 11.748 -28.837 1.00 45.16 128 GLU A N 1
ATOM 1016 C CA . GLU A 1 128 ? 47.344 12.801 -28.420 1.00 45.16 128 GLU A CA 1
ATOM 1017 C C . GLU A 1 128 ? 46.862 14.069 -27.673 1.00 45.16 128 GLU A C 1
ATOM 1019 O O . GLU A 1 128 ? 46.344 15.039 -28.226 1.00 45.16 128 GLU A O 1
ATOM 1024 N N . GLU A 1 129 ? 47.259 14.142 -26.393 1.00 48.00 129 GLU A N 1
ATOM 1025 C CA . GLU A 1 129 ? 47.740 15.382 -25.774 1.00 48.00 129 GLU A CA 1
ATOM 1026 C C . GLU A 1 129 ? 48.980 15.892 -26.527 1.00 48.00 129 GLU A C 1
ATOM 1028 O O . GLU A 1 129 ? 50.004 15.216 -26.528 1.00 48.00 129 GLU A O 1
ATOM 1033 N N . ALA A 1 130 ? 48.921 17.102 -27.096 1.00 47.38 130 ALA A N 1
ATOM 1034 C CA . ALA A 1 130 ? 49.935 18.159 -26.941 1.00 47.38 130 ALA A CA 1
ATOM 1035 C C . ALA A 1 130 ? 49.758 19.263 -27.996 1.00 47.38 130 ALA A C 1
ATOM 1037 O O . ALA A 1 130 ? 50.384 19.243 -29.052 1.00 47.38 130 ALA A O 1
ATOM 1038 N N . GLN A 1 131 ? 49.020 20.322 -27.659 1.00 39.41 131 GLN A N 1
ATOM 1039 C CA . GLN A 1 131 ? 49.306 21.652 -28.203 1.00 39.41 131 GLN A CA 1
ATOM 1040 C C . GLN A 1 131 ? 49.031 22.709 -27.137 1.00 39.41 131 GLN A C 1
ATOM 1042 O O . GLN A 1 131 ? 47.925 22.866 -26.627 1.00 39.41 131 GLN A O 1
ATOM 1047 N N . GLY A 1 132 ? 50.118 23.359 -26.727 1.00 39.75 132 GLY A N 1
ATOM 1048 C CA . GLY A 1 132 ? 50.174 24.228 -25.569 1.00 39.75 132 GLY A CA 1
ATOM 1049 C C . GLY A 1 132 ? 49.463 25.560 -25.765 1.00 39.75 132 GLY A C 1
ATOM 1050 O O . GLY A 1 132 ? 49.632 26.238 -26.773 1.00 39.75 132 GLY A O 1
ATOM 1051 N N . ALA A 1 133 ? 48.790 25.992 -24.706 1.00 36.72 133 ALA A N 1
ATOM 1052 C CA . ALA A 1 133 ? 48.524 27.393 -24.440 1.00 36.72 133 ALA A CA 1
ATOM 1053 C C . ALA A 1 133 ? 49.126 27.721 -23.069 1.00 36.72 133 ALA A C 1
ATOM 1055 O O . ALA A 1 133 ? 48.551 27.444 -22.020 1.00 36.72 133 ALA A O 1
ATOM 1056 N N . ARG A 1 134 ? 50.339 28.284 -23.073 1.00 43.00 134 ARG A N 1
ATOM 1057 C CA . ARG A 1 134 ? 50.882 28.981 -21.905 1.00 43.00 134 ARG A CA 1
ATOM 1058 C C . ARG A 1 134 ? 50.058 30.251 -21.707 1.00 43.00 134 ARG A C 1
ATOM 1060 O O . ARG A 1 134 ? 50.243 31.137 -22.527 1.00 43.00 134 ARG A O 1
ATOM 1067 N N . VAL A 1 135 ? 49.275 30.380 -20.632 1.00 37.50 135 VAL A N 1
ATOM 1068 C CA . VAL A 1 135 ? 49.185 31.626 -19.837 1.00 37.50 135 VAL A CA 1
ATOM 1069 C C . VAL A 1 135 ? 48.752 31.313 -18.391 1.00 37.50 135 VAL A C 1
ATOM 1071 O O . VAL A 1 135 ? 47.618 30.936 -18.135 1.00 37.50 135 VAL A O 1
ATOM 1074 N N . ASN A 1 136 ? 49.710 31.507 -17.483 1.00 32.97 136 ASN A N 1
ATOM 1075 C CA . ASN A 1 136 ? 49.631 32.115 -16.148 1.00 32.97 136 ASN A CA 1
ATOM 1076 C C . ASN A 1 136 ? 48.599 31.644 -15.094 1.00 32.97 136 ASN A C 1
ATOM 1078 O O . ASN A 1 136 ? 47.434 32.021 -15.100 1.00 32.97 136 ASN A O 1
ATOM 1082 N N . GLU A 1 137 ? 49.142 30.914 -14.118 1.00 39.28 137 GLU A N 1
ATOM 1083 C CA . GLU A 1 137 ? 48.997 31.043 -12.657 1.00 39.28 137 GLU A CA 1
ATOM 1084 C C . GLU A 1 137 ? 47.881 31.950 -12.087 1.00 39.28 137 GLU A C 1
ATOM 1086 O O . GLU A 1 137 ? 47.915 33.174 -12.222 1.00 39.28 137 GLU A O 1
ATOM 1091 N N . GLY A 1 138 ? 46.973 31.341 -11.307 1.00 37.94 138 GLY A N 1
ATOM 1092 C CA . GLY A 1 138 ? 46.249 32.039 -10.241 1.00 37.94 138 GLY A CA 1
ATOM 1093 C C . GLY A 1 138 ? 44.854 31.504 -9.891 1.00 37.94 138 GLY A C 1
ATOM 1094 O O . GLY A 1 138 ? 43.881 31.834 -10.554 1.00 37.94 138 GLY A O 1
ATOM 1095 N N . SER A 1 139 ? 44.766 30.836 -8.732 1.00 34.03 139 SER A N 1
ATOM 1096 C CA . SER A 1 139 ? 43.602 30.777 -7.818 1.00 34.03 139 SER A CA 1
ATOM 1097 C C . SER A 1 139 ? 42.789 29.470 -7.725 1.00 34.03 139 SER A C 1
ATOM 1099 O O . SER A 1 139 ? 41.865 29.197 -8.475 1.00 34.03 139 SER A O 1
ATOM 1101 N N . SER A 1 140 ? 43.154 28.694 -6.701 1.00 40.19 140 SER A N 1
ATOM 1102 C CA . SER A 1 140 ? 42.330 28.096 -5.635 1.00 40.19 140 SER A CA 1
ATOM 1103 C C . SER A 1 140 ? 40.840 27.719 -5.869 1.00 40.19 140 SER A C 1
ATOM 1105 O O . SER A 1 140 ? 40.003 28.585 -6.093 1.00 40.19 140 SER A O 1
ATOM 1107 N N . ARG A 1 141 ? 40.512 26.438 -5.581 1.00 40.72 141 ARG A N 1
ATOM 1108 C CA . ARG A 1 141 ? 39.526 25.922 -4.578 1.00 40.72 141 ARG A CA 1
ATOM 1109 C C . ARG A 1 141 ? 38.671 24.721 -5.050 1.00 40.72 141 ARG A C 1
ATOM 1111 O O . ARG A 1 141 ? 37.856 24.838 -5.947 1.00 40.72 141 ARG A O 1
ATOM 1118 N N . THR A 1 142 ? 38.850 23.607 -4.325 1.00 35.00 142 THR A N 1
ATOM 1119 C CA . THR A 1 142 ? 37.849 22.689 -3.716 1.00 35.00 142 THR A CA 1
ATOM 1120 C C . THR A 1 142 ? 36.591 22.249 -4.485 1.00 35.00 142 THR A C 1
ATOM 1122 O O . THR A 1 142 ? 35.750 23.082 -4.807 1.00 35.00 142 THR A O 1
ATOM 1125 N N . GLY A 1 143 ? 36.343 20.930 -4.537 1.00 30.97 143 GLY A N 1
ATOM 1126 C CA . GLY A 1 143 ? 34.985 20.387 -4.706 1.00 30.97 143 GLY A CA 1
ATOM 1127 C C . GLY A 1 143 ? 34.904 18.956 -5.244 1.00 30.97 143 GLY A C 1
ATOM 1128 O O . GLY A 1 143 ? 34.706 18.756 -6.432 1.00 30.97 143 GLY A O 1
ATOM 1129 N N . ASP A 1 144 ? 35.037 17.979 -4.352 1.00 36.72 144 ASP A N 1
ATOM 1130 C CA . ASP A 1 144 ? 34.828 16.539 -4.546 1.00 36.72 144 ASP A CA 1
ATOM 1131 C C . ASP A 1 144 ? 33.418 16.196 -5.080 1.00 36.72 144 ASP A C 1
ATOM 1133 O O . ASP A 1 144 ? 32.423 16.609 -4.485 1.00 36.72 144 ASP A O 1
ATOM 1137 N N . ARG A 1 145 ? 33.327 15.408 -6.165 1.00 38.19 145 ARG A N 1
ATOM 1138 C CA . ARG A 1 145 ? 32.182 14.520 -6.454 1.00 38.19 145 ARG A CA 1
ATOM 1139 C C . ARG A 1 145 ? 32.671 13.234 -7.118 1.00 38.19 145 ARG A C 1
ATOM 1141 O O . ARG A 1 145 ? 32.566 13.045 -8.329 1.00 38.19 145 ARG A O 1
ATOM 1148 N N . SER A 1 146 ? 33.182 12.337 -6.284 1.00 40.31 146 SER A N 1
ATOM 1149 C CA . SER A 1 146 ? 33.289 10.910 -6.580 1.00 40.31 146 SER A CA 1
ATOM 1150 C C . SER A 1 146 ? 31.942 10.339 -7.061 1.00 40.31 146 SER A C 1
ATOM 1152 O O . SER A 1 146 ? 30.952 10.345 -6.327 1.00 40.31 146 SER A O 1
ATOM 1154 N N . SER A 1 147 ? 31.896 9.840 -8.299 1.00 41.91 147 SER A N 1
ATOM 1155 C CA . SER A 1 147 ? 30.842 8.935 -8.769 1.00 41.91 147 SER A CA 1
ATOM 1156 C C . SER A 1 147 ? 31.457 7.554 -8.957 1.00 41.91 147 SER A C 1
ATOM 1158 O O . SER A 1 147 ? 32.073 7.230 -9.970 1.00 41.91 147 SER A O 1
ATOM 1160 N N . THR A 1 148 ? 31.329 6.738 -7.915 1.00 41.66 148 THR A N 1
ATOM 1161 C CA . THR A 1 148 ? 31.774 5.348 -7.891 1.00 41.66 148 THR A CA 1
ATOM 1162 C C . THR A 1 148 ? 30.895 4.515 -8.829 1.00 41.66 148 THR A C 1
ATOM 1164 O O . THR A 1 148 ? 29.914 3.903 -8.405 1.00 41.66 148 THR A O 1
ATOM 1167 N N . LEU A 1 149 ? 31.226 4.482 -10.120 1.00 46.78 149 LEU A N 1
ATOM 1168 C CA . LEU A 1 149 ? 30.717 3.458 -11.027 1.00 46.78 149 LEU A CA 1
ATOM 1169 C C . LEU A 1 149 ? 31.412 2.141 -10.679 1.00 46.78 149 LEU A C 1
ATOM 1171 O O . LEU A 1 149 ? 32.637 2.027 -10.719 1.00 46.78 149 LEU A O 1
ATOM 1175 N N . ARG A 1 150 ? 30.618 1.143 -10.280 1.00 42.34 150 ARG A N 1
ATOM 1176 C CA . ARG A 1 150 ? 31.100 -0.219 -10.050 1.00 42.34 150 ARG A CA 1
ATOM 1177 C C . ARG A 1 150 ? 31.710 -0.741 -11.352 1.00 42.34 150 ARG A C 1
ATOM 1179 O O . ARG A 1 150 ? 30.999 -0.905 -12.340 1.00 42.34 150 ARG A O 1
ATOM 1186 N N . ASN A 1 151 ? 33.013 -1.012 -11.324 1.00 43.12 151 ASN A N 1
ATOM 1187 C CA . ASN A 1 151 ? 33.722 -1.749 -12.363 1.00 43.12 151 ASN A CA 1
ATOM 1188 C C . ASN A 1 151 ? 33.059 -3.119 -12.549 1.00 43.12 151 ASN A C 1
ATOM 1190 O O . ASN A 1 151 ? 33.215 -4.010 -11.715 1.00 43.12 151 ASN A O 1
ATOM 1194 N N . LEU A 1 152 ? 32.323 -3.288 -13.645 1.00 43.31 152 LEU A N 1
ATOM 1195 C CA . LEU A 1 152 ? 32.065 -4.610 -14.190 1.00 43.31 152 LEU A CA 1
ATOM 1196 C C . LEU A 1 152 ? 33.283 -4.948 -15.052 1.00 43.31 152 LEU A C 1
ATOM 1198 O O . LEU A 1 152 ? 33.439 -4.403 -16.143 1.00 43.31 152 LEU A O 1
ATOM 1202 N N . GLU A 1 153 ? 34.177 -5.799 -14.546 1.00 32.56 153 GLU A N 1
ATOM 1203 C CA . GLU A 1 153 ? 35.307 -6.318 -15.320 1.00 32.56 153 GLU A CA 1
ATOM 1204 C C . GLU A 1 153 ? 34.785 -7.159 -16.493 1.00 32.56 153 GLU A C 1
ATOM 1206 O O . GLU A 1 153 ? 34.583 -8.374 -16.409 1.00 32.56 153 GLU A O 1
ATOM 1211 N N . MET A 1 154 ? 34.549 -6.491 -17.620 1.00 39.00 154 MET A N 1
ATOM 1212 C CA . MET A 1 154 ? 34.245 -7.125 -18.891 1.00 39.00 154 MET A CA 1
ATOM 1213 C C . MET A 1 154 ? 35.553 -7.727 -19.418 1.00 39.00 154 MET A C 1
ATOM 1215 O O . MET A 1 154 ? 36.376 -7.038 -20.017 1.00 39.00 154 MET A O 1
ATOM 1219 N N . LYS A 1 155 ? 35.774 -9.024 -19.169 1.00 31.92 155 LYS A N 1
ATOM 1220 C CA . LYS A 1 155 ? 36.845 -9.806 -19.812 1.00 31.92 155 LYS A CA 1
ATOM 1221 C C . LYS A 1 155 ? 36.805 -9.556 -21.323 1.00 31.92 155 LYS A C 1
ATOM 1223 O O . LYS A 1 155 ? 35.891 -10.013 -22.011 1.00 31.92 155 LYS A O 1
ATOM 1228 N N . SER A 1 156 ? 37.795 -8.831 -21.833 1.00 42.44 156 SER A N 1
ATOM 1229 C CA . SER A 1 156 ? 37.916 -8.434 -23.232 1.00 42.44 156 SER A CA 1
ATOM 1230 C C . SER A 1 156 ? 38.243 -9.645 -24.110 1.00 42.44 156 SER A C 1
ATOM 1232 O O . SER A 1 156 ? 39.389 -9.949 -24.426 1.00 42.44 156 SER A O 1
ATOM 1234 N N . ARG A 1 157 ? 37.207 -10.369 -24.543 1.00 38.03 157 ARG A N 1
ATOM 1235 C CA . ARG A 1 157 ? 37.320 -11.273 -25.693 1.00 38.03 157 ARG A CA 1
ATOM 1236 C C . ARG A 1 157 ? 37.309 -10.427 -26.965 1.00 38.03 157 ARG A C 1
ATOM 1238 O O . ARG A 1 157 ? 36.262 -10.156 -27.543 1.00 38.03 157 ARG A O 1
ATOM 1245 N N . THR A 1 158 ? 38.491 -10.008 -27.400 1.00 42.97 158 THR A N 1
ATOM 1246 C CA . THR A 1 158 ? 38.752 -9.338 -28.680 1.00 42.97 158 THR A CA 1
ATOM 1247 C C . THR A 1 158 ? 38.509 -10.280 -29.864 1.00 42.97 158 THR A C 1
ATOM 1249 O O . THR A 1 158 ? 39.428 -10.828 -30.459 1.00 42.97 158 THR A O 1
ATOM 1252 N N . ARG A 1 159 ? 37.239 -10.466 -30.232 1.00 42.69 159 ARG A N 1
ATOM 1253 C CA . ARG A 1 159 ? 36.804 -10.744 -31.612 1.00 42.69 159 ARG A CA 1
ATOM 1254 C C . ARG A 1 159 ? 35.451 -10.078 -31.826 1.00 42.69 159 ARG A C 1
ATOM 1256 O O . ARG A 1 159 ? 34.427 -10.746 -31.898 1.00 42.69 159 ARG A O 1
ATOM 1263 N N . CYS A 1 160 ? 35.448 -8.752 -31.888 1.00 41.50 160 CYS A N 1
ATOM 1264 C CA . CYS A 1 160 ? 34.270 -8.010 -32.311 1.00 41.50 160 CYS A CA 1
ATOM 1265 C C . CYS A 1 160 ? 34.502 -7.556 -33.752 1.00 41.50 160 CYS A C 1
ATOM 1267 O O . CYS A 1 160 ? 35.189 -6.572 -33.995 1.00 41.50 160 CYS A O 1
ATOM 1269 N N . GLY A 1 161 ? 33.960 -8.300 -34.716 1.00 56.50 161 GLY A N 1
ATOM 1270 C CA . GLY A 1 161 ? 33.817 -7.830 -36.095 1.00 56.50 161 GLY A CA 1
ATOM 1271 C C . GLY A 1 161 ? 32.666 -6.830 -36.205 1.00 56.50 161 GLY A C 1
ATOM 1272 O O . GLY A 1 161 ? 31.791 -7.017 -37.045 1.00 56.50 161 GLY A O 1
ATOM 1273 N N . ALA A 1 162 ? 32.607 -5.837 -35.313 1.00 72.69 162 ALA A N 1
ATOM 1274 C CA . ALA A 1 162 ? 31.578 -4.811 -35.362 1.00 72.69 162 ALA A CA 1
ATOM 1275 C C . ALA A 1 162 ? 31.791 -3.974 -36.630 1.00 72.69 162 ALA A C 1
ATOM 1277 O O . ALA A 1 162 ? 32.877 -3.443 -36.867 1.00 72.69 162 ALA A O 1
ATOM 1278 N N . ARG A 1 163 ? 30.762 -3.917 -37.473 1.00 85.00 163 ARG A N 1
ATOM 1279 C CA . ARG A 1 163 ? 30.743 -3.156 -38.725 1.00 85.00 163 ARG A CA 1
ATOM 1280 C C . ARG A 1 163 ? 29.765 -2.006 -38.585 1.00 85.00 163 ARG A C 1
ATOM 1282 O O . ARG A 1 163 ? 28.760 -2.133 -37.888 1.00 85.00 163 ARG A O 1
ATOM 1289 N N . CYS A 1 164 ? 30.049 -0.909 -39.268 1.00 86.56 164 CYS A N 1
ATOM 1290 C CA . CYS A 1 164 ? 29.123 0.206 -39.353 1.00 86.56 164 CYS A CA 1
ATOM 1291 C C . CYS A 1 164 ? 27.832 -0.229 -40.054 1.00 86.56 164 CYS A C 1
ATOM 1293 O O . CYS A 1 164 ? 27.870 -0.814 -41.134 1.00 86.56 164 CYS A O 1
ATOM 1295 N N . CYS A 1 165 ? 26.680 0.089 -39.471 1.00 86.62 165 CYS A N 1
ATOM 1296 C CA . CYS A 1 165 ? 25.381 -0.268 -40.040 1.00 86.62 165 CYS A CA 1
ATOM 1297 C C . CYS A 1 165 ? 24.982 0.560 -41.282 1.00 86.62 165 CYS A C 1
ATOM 1299 O O . CYS A 1 165 ? 23.927 0.294 -41.850 1.00 86.62 165 CYS A O 1
ATOM 1301 N N . LEU A 1 166 ? 25.780 1.561 -41.684 1.00 84.12 166 LEU A N 1
ATOM 1302 C CA . LEU A 1 166 ? 25.535 2.385 -42.879 1.00 84.12 166 LEU A CA 1
ATOM 1303 C C . LEU A 1 166 ? 26.463 2.029 -44.046 1.00 84.12 166 LEU A C 1
ATOM 1305 O O . LEU A 1 166 ? 25.977 1.790 -45.146 1.00 84.12 166 LEU A O 1
ATOM 1309 N N . CYS A 1 167 ? 27.780 1.973 -43.823 1.00 84.75 167 CYS A N 1
ATOM 1310 C CA . CYS A 1 167 ? 28.751 1.661 -44.881 1.00 84.75 167 CYS A CA 1
ATOM 1311 C C . CYS A 1 167 ? 29.223 0.199 -44.888 1.00 84.75 167 CYS A C 1
ATOM 1313 O O . CYS A 1 167 ? 29.899 -0.212 -45.822 1.00 84.75 167 CYS A O 1
ATOM 1315 N N . PHE A 1 168 ? 28.868 -0.598 -43.874 1.00 83.19 168 PHE A N 1
ATOM 1316 C CA . PHE A 1 168 ? 29.281 -2.001 -43.704 1.00 83.19 168 PHE A CA 1
ATOM 1317 C C . PHE A 1 168 ? 30.789 -2.238 -43.532 1.00 83.19 168 PHE A C 1
ATOM 1319 O O . PHE A 1 168 ? 31.213 -3.395 -43.407 1.00 83.19 168 PHE A O 1
ATOM 1326 N N . ASP A 1 169 ? 31.581 -1.171 -43.437 1.00 84.50 169 ASP A N 1
ATOM 1327 C CA . ASP A 1 169 ? 33.012 -1.245 -43.171 1.00 84.50 169 ASP A CA 1
ATOM 1328 C C . ASP A 1 169 ? 33.304 -1.550 -41.689 1.00 84.50 169 ASP A C 1
ATOM 1330 O O . ASP A 1 169 ? 32.491 -1.229 -40.808 1.00 84.50 169 ASP A O 1
ATOM 1334 N N . PRO A 1 170 ? 34.451 -2.185 -41.376 1.00 83.50 170 PRO A N 1
ATOM 1335 C CA . PRO A 1 170 ? 34.864 -2.453 -40.000 1.00 83.50 170 PRO A CA 1
ATOM 1336 C C . PRO A 1 170 ? 34.994 -1.177 -39.152 1.00 83.50 170 PRO A C 1
ATOM 1338 O O . PRO A 1 170 ? 35.492 -0.148 -39.613 1.00 83.50 170 PRO A O 1
ATOM 1341 N N . LEU A 1 171 ? 34.588 -1.256 -37.883 1.00 77.69 171 LEU A N 1
ATOM 1342 C CA . LEU A 1 171 ? 34.856 -0.213 -36.892 1.00 77.69 171 LEU A CA 1
ATOM 1343 C C . LEU A 1 171 ? 36.266 -0.419 -36.320 1.00 77.69 171 LEU A C 1
ATOM 1345 O O . LEU A 1 171 ? 36.472 -1.244 -35.428 1.00 77.69 171 LEU A O 1
ATOM 1349 N N . SER A 1 172 ? 37.248 0.300 -36.863 1.00 72.25 172 SER A N 1
ATOM 1350 C CA . SER A 1 172 ? 38.629 0.286 -36.368 1.00 72.25 172 SER A CA 1
ATOM 1351 C C . SER A 1 172 ? 38.794 1.285 -35.223 1.00 72.25 172 SER A C 1
ATOM 1353 O O . SER A 1 172 ? 38.559 2.474 -35.405 1.00 72.25 172 SER A O 1
ATOM 1355 N N . ILE A 1 173 ? 39.242 0.804 -34.059 1.00 65.31 173 ILE A N 1
ATOM 1356 C CA . ILE A 1 173 ? 39.464 1.621 -32.847 1.00 65.31 173 ILE A CA 1
ATOM 1357 C C . ILE A 1 173 ? 40.620 2.628 -33.031 1.00 65.31 173 ILE A C 1
ATOM 1359 O O . ILE A 1 173 ? 40.724 3.571 -32.260 1.00 65.31 173 ILE A O 1
ATOM 1363 N N . GLN A 1 174 ? 41.481 2.429 -34.035 1.00 60.88 174 GLN A N 1
ATOM 1364 C CA . GLN A 1 174 ? 42.749 3.153 -34.173 1.00 60.88 174 GLN A CA 1
ATOM 1365 C C . GLN A 1 174 ? 42.659 4.532 -34.838 1.00 60.88 174 GLN A C 1
ATOM 1367 O O . GLN A 1 174 ? 43.553 5.316 -34.590 1.00 60.88 174 GLN A O 1
ATOM 1372 N N . ASP A 1 175 ? 41.624 4.850 -35.631 1.00 57.84 175 ASP A N 1
ATOM 1373 C CA . ASP A 1 175 ? 41.642 6.095 -36.434 1.00 57.84 175 ASP A CA 1
ATOM 1374 C C . ASP A 1 175 ? 40.279 6.799 -36.584 1.00 57.84 175 ASP A C 1
ATOM 1376 O O . ASP A 1 175 ? 40.188 7.843 -37.227 1.00 57.84 175 ASP A O 1
ATOM 1380 N N . MET A 1 176 ? 39.183 6.238 -36.053 1.00 68.25 176 MET A N 1
ATOM 1381 C CA . MET A 1 176 ? 37.832 6.771 -36.285 1.00 68.25 176 MET A CA 1
ATOM 1382 C C . MET A 1 176 ? 36.981 6.718 -35.022 1.00 68.25 176 MET A C 1
ATOM 1384 O O . MET A 1 176 ? 36.920 5.694 -34.341 1.00 68.25 176 MET A O 1
ATOM 1388 N N . SER A 1 177 ? 36.254 7.802 -34.746 1.00 81.38 177 SER A N 1
ATOM 1389 C CA . SER A 1 177 ? 35.216 7.798 -33.723 1.00 81.38 177 SER A CA 1
ATOM 1390 C C . SER A 1 177 ? 33.974 7.050 -34.209 1.00 81.38 177 SER A C 1
ATOM 1392 O O . SER A 1 177 ? 33.560 7.129 -35.373 1.00 81.38 177 SER A O 1
ATOM 1394 N N . PHE A 1 178 ? 33.360 6.292 -33.309 1.00 83.00 178 PHE A N 1
ATOM 1395 C CA . PHE A 1 178 ? 32.160 5.519 -33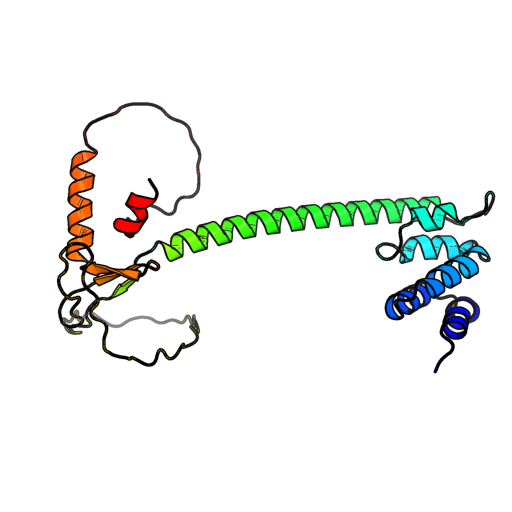.605 1.00 83.00 178 PHE A CA 1
ATOM 1396 C C . PHE A 1 178 ? 31.146 5.616 -32.473 1.00 83.00 178 PHE A C 1
ATOM 1398 O O . PHE A 1 178 ? 31.485 5.838 -31.314 1.00 83.00 178 PHE A O 1
ATOM 1405 N N . ILE A 1 179 ? 29.875 5.460 -32.824 1.00 86.62 179 ILE A N 1
ATOM 1406 C CA . ILE A 1 179 ? 28.745 5.603 -31.915 1.00 86.62 179 ILE A CA 1
ATOM 1407 C C . ILE A 1 179 ? 28.033 4.267 -31.820 1.00 86.62 179 ILE A C 1
ATOM 1409 O O . ILE A 1 179 ? 27.607 3.710 -32.834 1.00 86.62 179 ILE A O 1
ATOM 1413 N N . VAL A 1 180 ? 27.885 3.770 -30.596 1.00 86.25 180 VAL A N 1
ATOM 1414 C CA . VAL A 1 180 ? 27.184 2.520 -30.291 1.00 86.25 180 VAL A CA 1
ATOM 1415 C C . VAL A 1 180 ? 25.905 2.831 -29.526 1.00 86.25 180 VAL A C 1
ATOM 1417 O O . VAL A 1 180 ? 25.901 3.641 -28.603 1.00 86.25 180 VAL A O 1
ATOM 1420 N N . PHE A 1 181 ? 24.812 2.178 -29.901 1.00 86.50 181 PHE A N 1
ATOM 1421 C CA . PHE A 1 181 ? 23.514 2.302 -29.243 1.00 86.50 181 PHE A CA 1
ATOM 1422 C C . PHE A 1 181 ? 23.194 1.067 -28.399 1.00 86.50 181 PHE A C 1
ATOM 1424 O O . PHE A 1 181 ? 23.719 -0.019 -28.643 1.00 86.50 181 PHE A O 1
ATOM 1431 N N . TYR A 1 182 ? 22.265 1.203 -27.448 1.00 82.69 182 TYR A N 1
ATOM 1432 C CA . TYR A 1 182 ? 21.821 0.087 -26.602 1.00 82.69 1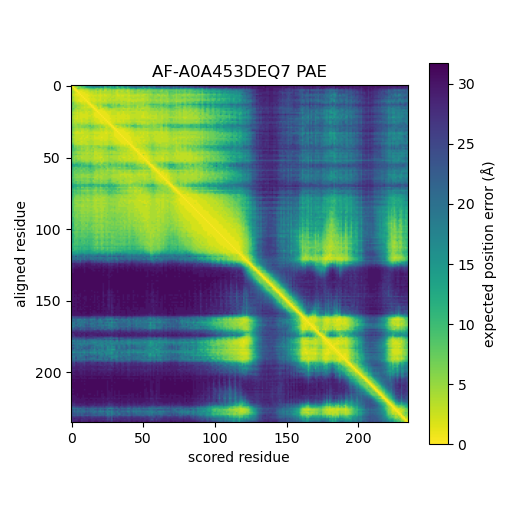82 TYR A CA 1
ATOM 1433 C C . TYR A 1 182 ? 21.215 -1.082 -27.398 1.00 82.69 182 TYR A C 1
ATOM 1435 O O . TYR A 1 182 ? 21.329 -2.234 -26.996 1.00 82.69 182 TYR A O 1
ATOM 1443 N N . CYS A 1 183 ? 20.643 -0.811 -28.575 1.00 83.38 183 CYS A N 1
ATOM 1444 C CA . CYS A 1 183 ? 20.176 -1.829 -29.523 1.00 83.38 183 CYS A CA 1
ATOM 1445 C C . CYS A 1 183 ? 21.307 -2.603 -30.233 1.00 83.38 183 CYS A C 1
ATOM 1447 O O . CYS A 1 183 ? 21.044 -3.325 -31.191 1.00 83.38 183 CYS A O 1
ATOM 1449 N N . CYS A 1 184 ? 22.558 -2.429 -29.799 1.00 83.31 184 CYS A N 1
ATOM 1450 C CA . CYS A 1 184 ? 23.770 -3.032 -30.354 1.00 83.31 184 CYS A CA 1
ATOM 1451 C C . CYS A 1 184 ? 24.122 -2.604 -31.789 1.00 83.31 184 CYS A C 1
ATOM 1453 O O . CYS A 1 184 ? 25.083 -3.121 -32.357 1.00 83.31 184 CYS A O 1
ATOM 1455 N N . HIS A 1 185 ? 23.406 -1.640 -32.372 1.00 86.75 185 HIS A N 1
ATOM 1456 C CA . HIS A 1 185 ? 23.816 -1.019 -33.627 1.00 86.75 185 HIS A CA 1
ATOM 1457 C C . HIS A 1 185 ? 24.966 -0.044 -33.398 1.00 86.75 185 HIS A C 1
ATOM 1459 O O . HIS A 1 185 ? 24.976 0.711 -32.421 1.00 86.75 185 HIS A O 1
ATOM 1465 N N . ALA A 1 186 ? 25.910 -0.043 -34.332 1.00 88.31 186 ALA A N 1
ATOM 1466 C CA . ALA A 1 186 ? 27.090 0.794 -34.277 1.00 88.31 186 ALA A CA 1
ATOM 1467 C C . ALA A 1 186 ? 27.330 1.482 -35.624 1.00 88.31 186 ALA A C 1
ATOM 1469 O O . ALA A 1 186 ? 27.070 0.921 -36.690 1.00 88.31 186 ALA A O 1
ATOM 1470 N N . TYR A 1 187 ? 27.815 2.716 -35.568 1.00 87.31 187 TYR A N 1
ATOM 1471 C CA . TYR A 1 187 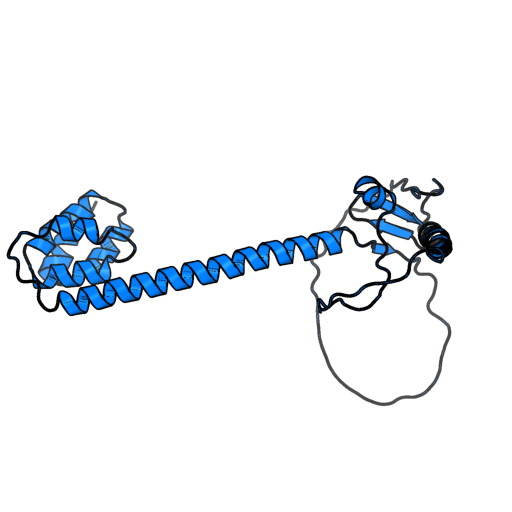? 27.990 3.589 -36.725 1.00 87.31 187 TYR A CA 1
ATOM 1472 C C . TYR A 1 187 ? 29.324 4.320 -36.612 1.00 87.31 187 TYR A C 1
ATOM 1474 O O . TYR A 1 187 ? 29.696 4.714 -35.510 1.00 87.31 187 TYR A O 1
ATOM 1482 N N . HIS A 1 188 ? 30.024 4.571 -37.721 1.00 88.12 188 HIS A N 1
ATOM 1483 C CA . HIS A 1 188 ? 31.047 5.624 -37.711 1.00 88.12 188 HIS A CA 1
ATOM 1484 C C . HIS A 1 188 ? 30.369 6.961 -37.413 1.00 88.12 188 HIS A C 1
ATOM 1486 O O . HIS A 1 188 ? 29.277 7.217 -37.930 1.00 88.12 188 HIS A O 1
ATOM 1492 N N . GLN A 1 189 ? 31.007 7.813 -36.608 1.00 85.19 189 GLN A N 1
ATOM 1493 C CA . GLN A 1 189 ? 30.456 9.128 -36.270 1.00 85.19 189 GLN A CA 1
ATOM 1494 C C . GLN A 1 189 ? 30.165 9.940 -37.542 1.00 85.19 189 GLN A C 1
ATOM 1496 O O . GLN A 1 189 ? 29.055 10.437 -37.708 1.00 85.19 189 GLN A O 1
ATOM 1501 N N . SER A 1 190 ? 31.097 9.945 -38.498 1.00 83.81 190 SER A N 1
ATOM 1502 C CA . SER A 1 190 ? 30.952 10.610 -39.801 1.00 83.81 190 SER A CA 1
ATOM 1503 C C . SER A 1 190 ? 29.787 10.077 -40.644 1.00 83.81 190 SER A C 1
ATOM 1505 O O . SER A 1 190 ? 29.076 10.850 -41.282 1.00 83.81 190 SER A O 1
ATOM 1507 N N . CYS A 1 191 ? 29.550 8.762 -40.631 1.00 85.12 191 CYS A N 1
ATOM 1508 C CA . CYS A 1 191 ? 28.432 8.149 -41.351 1.00 85.12 191 CYS A CA 1
ATOM 1509 C C . CYS A 1 191 ? 27.081 8.517 -40.721 1.00 85.12 191 CYS A C 1
ATOM 1511 O O . CYS A 1 191 ? 26.096 8.688 -41.438 1.00 85.12 191 CYS A O 1
ATOM 1513 N N . LEU A 1 192 ? 27.024 8.630 -39.390 1.00 82.69 192 LEU A N 1
ATOM 1514 C CA . LEU A 1 192 ? 25.800 8.983 -38.672 1.00 82.69 192 LEU A CA 1
ATOM 1515 C C . LEU A 1 192 ? 25.478 10.483 -38.775 1.00 82.69 192 LEU A C 1
ATOM 1517 O O . LEU A 1 192 ? 24.317 10.842 -38.964 1.00 82.69 192 LEU A O 1
ATOM 1521 N N . GLU A 1 193 ? 26.491 11.347 -38.688 1.00 78.88 193 GLU A N 1
ATOM 1522 C CA . GLU A 1 193 ? 26.353 12.803 -38.818 1.00 78.88 193 GLU A CA 1
ATOM 1523 C C . GLU A 1 193 ? 26.024 13.218 -40.260 1.00 78.88 193 GLU A C 1
ATOM 1525 O O . GLU A 1 193 ? 25.076 13.973 -40.474 1.00 78.88 193 GLU A O 1
ATOM 1530 N N . GLY A 1 194 ? 26.699 12.637 -41.261 1.00 67.31 194 GLY A N 1
ATOM 1531 C CA . GLY A 1 194 ? 26.435 12.923 -42.678 1.00 67.31 194 GLY A CA 1
ATOM 1532 C C . GLY A 1 194 ? 25.032 12.516 -43.158 1.00 67.31 194 GLY A C 1
ATOM 1533 O O . GLY A 1 194 ? 24.512 13.088 -44.115 1.00 67.31 194 GLY A O 1
ATOM 1534 N N . GLY A 1 195 ? 24.376 11.569 -42.475 1.00 60.25 195 GLY A N 1
ATOM 1535 C CA . GLY A 1 195 ? 22.972 11.224 -42.726 1.00 60.25 195 GLY A CA 1
ATOM 1536 C C . GLY A 1 195 ? 21.974 12.269 -42.205 1.00 60.25 195 GLY A C 1
ATOM 1537 O O . GLY A 1 195 ? 20.897 12.430 -42.782 1.00 60.25 195 GLY A O 1
ATOM 1538 N N . LEU A 1 196 ? 22.327 13.012 -41.148 1.00 56.94 196 LEU A N 1
ATOM 1539 C CA . LEU A 1 196 ? 21.462 14.021 -40.524 1.00 56.94 196 LEU A CA 1
ATOM 1540 C C . LEU A 1 196 ? 21.336 15.294 -41.383 1.00 56.94 196 LEU A C 1
ATOM 1542 O O . LEU A 1 196 ? 20.263 15.902 -41.438 1.00 56.94 196 LEU A O 1
ATOM 1546 N N . ASP A 1 197 ? 22.400 15.667 -42.096 1.00 52.47 197 ASP A N 1
ATOM 1547 C CA . ASP A 1 197 ? 22.424 16.847 -42.974 1.00 52.47 197 ASP A CA 1
ATOM 1548 C C . ASP A 1 197 ? 21.554 16.665 -44.231 1.00 52.47 197 ASP A C 1
ATOM 1550 O O . ASP A 1 197 ? 20.937 17.616 -44.725 1.00 52.47 197 ASP A O 1
ATOM 1554 N N . SER A 1 198 ? 21.392 15.421 -44.694 1.00 49.69 198 SER A N 1
ATOM 1555 C CA . SER A 1 198 ? 20.463 15.078 -45.780 1.00 49.69 198 SER A CA 1
ATOM 1556 C C . SER A 1 198 ? 18.988 15.257 -45.376 1.00 49.69 198 SER A C 1
ATOM 1558 O O . SER A 1 198 ? 18.162 15.637 -46.203 1.00 49.69 198 SER A O 1
ATOM 1560 N N . MET A 1 199 ? 18.646 15.064 -44.095 1.00 47.41 199 MET A N 1
ATOM 1561 C CA . MET A 1 199 ? 17.270 15.202 -43.585 1.00 47.41 199 MET A CA 1
ATOM 1562 C C . MET A 1 199 ? 16.875 16.643 -43.231 1.00 47.41 199 MET A C 1
ATOM 1564 O O . MET A 1 199 ? 15.717 17.007 -43.427 1.00 47.41 199 MET A O 1
ATOM 1568 N N . LYS A 1 200 ? 17.815 17.495 -42.795 1.00 46.69 200 LYS A N 1
ATOM 1569 C CA . LYS A 1 200 ? 17.564 18.941 -42.593 1.00 46.69 200 LYS A CA 1
ATOM 1570 C C . LYS A 1 200 ? 17.333 19.698 -43.904 1.00 46.69 200 LYS A C 1
ATOM 1572 O O . LYS A 1 200 ? 16.600 20.681 -43.938 1.00 46.69 200 LYS A O 1
ATOM 1577 N N . SER A 1 201 ? 17.922 19.217 -44.995 1.00 41.91 201 SER A N 1
ATOM 1578 C CA . SER A 1 201 ? 17.762 19.803 -46.331 1.00 41.91 201 SER A CA 1
ATOM 1579 C C . SER A 1 201 ? 16.339 19.645 -46.890 1.00 41.91 201 SER A C 1
ATOM 1581 O O . SER A 1 201 ? 15.950 20.383 -47.792 1.00 41.91 201 SER A O 1
ATOM 1583 N N . ASN A 1 202 ? 15.546 18.713 -46.345 1.00 42.09 202 ASN A N 1
ATOM 1584 C CA . ASN A 1 202 ? 14.216 18.370 -46.850 1.00 42.09 202 ASN A CA 1
ATOM 1585 C C . ASN A 1 202 ? 13.056 18.969 -46.027 1.00 42.09 202 ASN A C 1
ATOM 1587 O O . ASN A 1 202 ? 11.904 18.839 -46.430 1.00 42.09 202 ASN A O 1
ATOM 1591 N N . SER A 1 203 ? 13.335 19.634 -44.897 1.00 42.41 203 SER A N 1
ATOM 1592 C CA . SER A 1 203 ? 12.321 20.264 -44.029 1.00 42.41 203 SER A CA 1
ATOM 1593 C C . SER A 1 203 ? 12.092 21.758 -44.300 1.00 42.41 203 SER A C 1
ATOM 1595 O O . SER A 1 203 ? 11.321 22.389 -43.588 1.00 42.41 203 SER A O 1
ATOM 1597 N N . ASN A 1 204 ? 12.718 22.339 -45.331 1.00 39.31 204 ASN A N 1
ATOM 1598 C CA . ASN A 1 204 ? 12.519 23.746 -45.716 1.00 39.31 204 ASN A CA 1
ATOM 1599 C C . ASN A 1 204 ? 11.403 23.959 -46.757 1.00 39.31 204 ASN A C 1
ATOM 1601 O O . ASN A 1 204 ? 11.364 24.992 -47.425 1.00 39.31 204 ASN A O 1
ATOM 1605 N N . ALA A 1 205 ? 10.479 23.010 -46.912 1.00 43.69 205 ALA A N 1
ATOM 1606 C CA . ALA A 1 205 ? 9.311 23.197 -47.762 1.00 43.69 205 ALA A CA 1
ATOM 1607 C C . ALA A 1 205 ? 8.053 22.631 -47.089 1.00 43.69 205 ALA A C 1
ATOM 1609 O O . ALA A 1 205 ? 7.882 21.414 -47.076 1.00 43.69 205 ALA A O 1
ATOM 1610 N N . ARG A 1 206 ? 7.152 23.549 -46.680 1.00 40.12 206 ARG A N 1
ATOM 1611 C CA . ARG A 1 206 ? 5.784 23.359 -46.122 1.00 40.12 206 ARG A CA 1
ATOM 1612 C C . ARG A 1 206 ? 5.793 23.164 -44.593 1.00 40.12 206 ARG A C 1
ATOM 1614 O O . ARG A 1 206 ? 6.538 22.328 -44.112 1.00 40.12 206 ARG A O 1
ATOM 1621 N N . ASP A 1 207 ? 5.062 23.893 -43.753 1.00 32.69 207 ASP A N 1
ATOM 1622 C CA . ASP A 1 207 ? 3.857 24.715 -43.918 1.00 32.69 207 ASP A CA 1
ATOM 1623 C C . ASP A 1 207 ? 3.786 25.813 -42.835 1.00 32.69 207 ASP A C 1
ATOM 1625 O O . ASP A 1 207 ? 4.477 25.757 -41.817 1.00 32.69 207 ASP A O 1
ATOM 1629 N N . SER A 1 208 ? 2.945 26.815 -43.089 1.00 41.84 208 SER A N 1
ATOM 1630 C CA . SER A 1 208 ? 2.558 27.878 -42.158 1.00 41.84 208 SER A CA 1
ATOM 1631 C C . SER A 1 208 ? 1.420 27.440 -41.219 1.00 41.84 208 SER A C 1
ATOM 1633 O O . SER A 1 208 ? 0.532 26.716 -41.652 1.00 41.84 208 SER A O 1
ATOM 1635 N N . ASP A 1 209 ? 1.421 28.027 -40.015 1.00 33.78 209 ASP A N 1
ATOM 1636 C CA . ASP A 1 209 ? 0.269 28.315 -39.130 1.00 33.78 209 ASP A CA 1
ATOM 1637 C C . ASP A 1 209 ? -0.289 27.208 -38.200 1.00 33.78 209 ASP A C 1
ATOM 1639 O O . ASP A 1 209 ? -0.860 26.218 -38.645 1.00 33.78 209 ASP A O 1
ATOM 1643 N N . ASP A 1 210 ? -0.117 27.404 -36.884 1.00 33.75 210 ASP A N 1
ATOM 1644 C CA . ASP A 1 210 ? -1.163 27.671 -35.863 1.00 33.75 210 ASP A CA 1
ATOM 1645 C C . ASP A 1 210 ? -0.724 27.174 -34.465 1.00 33.75 210 ASP A C 1
ATOM 1647 O O . ASP A 1 210 ? -0.021 26.171 -34.324 1.00 33.75 210 ASP A O 1
ATOM 1651 N N . GLY A 1 211 ? -1.063 27.942 -33.429 1.00 40.34 211 GLY A N 1
ATOM 1652 C CA . GLY A 1 211 ? -0.518 27.826 -32.080 1.00 40.34 211 GLY A CA 1
ATOM 1653 C C . GLY A 1 211 ? -1.326 26.964 -31.109 1.00 40.34 211 GLY A C 1
ATOM 1654 O O . GLY A 1 211 ? -2.538 26.829 -31.215 1.00 40.34 211 GLY A O 1
ATOM 1655 N N . SER A 1 212 ? -0.638 26.474 -30.079 1.00 34.44 212 SER A N 1
ATOM 1656 C CA . SER A 1 212 ? -1.186 26.270 -28.734 1.00 34.44 212 SER A CA 1
ATOM 1657 C C . SER A 1 212 ? -0.029 26.061 -27.757 1.00 34.44 212 SER A C 1
ATOM 1659 O O . SER A 1 212 ? 0.862 25.247 -27.996 1.00 34.44 212 SER A O 1
ATOM 1661 N N . GLU A 1 213 ? -0.034 26.859 -26.696 1.00 46.47 213 GLU A N 1
ATOM 1662 C CA . GLU A 1 213 ? 0.934 26.868 -25.604 1.00 46.47 213 GLU A CA 1
ATOM 1663 C C . GLU A 1 213 ? 0.797 25.593 -24.764 1.00 46.47 213 GLU A C 1
ATOM 1665 O O . GLU A 1 213 ? -0.239 25.392 -24.143 1.00 46.47 213 GLU A O 1
ATOM 1670 N N . ASP A 1 214 ? 1.851 24.782 -24.706 1.00 35.94 214 ASP A N 1
ATOM 1671 C CA . ASP A 1 214 ? 2.103 23.855 -23.602 1.00 35.94 214 ASP A CA 1
ATOM 1672 C C . ASP A 1 214 ? 3.602 23.933 -23.274 1.00 35.94 214 ASP A C 1
ATOM 1674 O O . ASP A 1 214 ? 4.464 23.400 -23.978 1.00 35.94 214 ASP A O 1
ATOM 1678 N N . ASP A 1 215 ? 3.902 24.694 -22.222 1.00 43.69 215 ASP A N 1
ATOM 1679 C CA . ASP A 1 215 ? 5.219 24.843 -21.604 1.00 43.69 215 ASP A CA 1
ATOM 1680 C C . ASP A 1 215 ? 5.591 23.537 -20.884 1.00 43.69 215 ASP A C 1
ATOM 1682 O O . ASP A 1 215 ? 5.413 23.392 -19.676 1.00 43.69 215 ASP A O 1
ATOM 1686 N N . ASP A 1 216 ? 6.070 22.548 -21.643 1.00 37.84 216 ASP A N 1
ATOM 1687 C CA . ASP A 1 216 ? 6.810 21.418 -21.086 1.00 37.84 216 ASP A CA 1
ATOM 1688 C C . ASP A 1 216 ? 8.302 21.753 -21.139 1.00 37.84 216 ASP A C 1
ATOM 1690 O O . ASP A 1 216 ? 8.881 21.945 -22.218 1.00 37.84 216 ASP A O 1
ATOM 1694 N N . GLY A 1 217 ? 8.903 21.850 -19.949 1.00 42.44 217 GLY A N 1
ATOM 1695 C CA . GLY A 1 217 ? 10.298 22.185 -19.680 1.00 42.44 217 GLY A CA 1
ATOM 1696 C C . GLY A 1 217 ? 11.267 21.239 -20.384 1.00 42.44 217 GLY A C 1
ATOM 1697 O O . GLY A 1 217 ? 11.873 20.350 -19.788 1.00 42.44 217 GLY A O 1
ATOM 1698 N N . SER A 1 218 ? 11.437 21.472 -21.678 1.00 40.53 218 SER A N 1
ATOM 1699 C CA . SER A 1 218 ? 12.358 20.780 -22.557 1.00 40.53 218 SER A CA 1
ATOM 1700 C C . SER A 1 218 ? 13.771 21.283 -22.273 1.00 40.53 218 SER A C 1
ATOM 1702 O O . SER A 1 218 ? 14.020 22.489 -22.376 1.00 40.53 218 SER A O 1
ATOM 1704 N N . PRO A 1 219 ? 14.755 20.414 -21.975 1.00 42.31 219 PRO A N 1
ATOM 1705 C CA . PRO A 1 219 ? 16.136 20.833 -22.076 1.00 42.31 219 PRO A CA 1
ATOM 1706 C C . PRO A 1 219 ? 16.415 21.070 -23.562 1.00 42.31 219 PRO A C 1
ATOM 1708 O O . PRO A 1 219 ? 16.444 20.138 -24.364 1.00 42.31 219 PRO A O 1
ATOM 1711 N N . SER A 1 220 ? 16.536 22.351 -23.899 1.00 41.03 220 SER A N 1
ATOM 1712 C CA . SER A 1 220 ? 17.105 22.915 -25.118 1.00 41.03 220 SER A CA 1
ATOM 1713 C C . SER A 1 220 ? 17.890 21.907 -25.972 1.00 41.03 220 SER A C 1
ATOM 1715 O O . SER A 1 220 ? 18.958 21.442 -25.584 1.00 41.03 220 SER A O 1
ATOM 1717 N N . GLY A 1 221 ? 17.341 21.577 -27.142 1.00 43.16 221 GLY A N 1
ATOM 1718 C CA . GLY A 1 221 ? 18.045 21.701 -28.422 1.00 43.16 221 GLY A CA 1
ATOM 1719 C C . GLY A 1 221 ? 19.385 20.996 -28.660 1.00 43.16 221 GLY A C 1
ATOM 1720 O O . GLY A 1 221 ? 20.018 21.304 -29.664 1.00 43.16 221 GLY A O 1
ATOM 1721 N N . GLU A 1 222 ? 19.844 20.056 -27.836 1.00 45.50 222 GLU A N 1
ATOM 1722 C CA . GLU A 1 222 ? 20.960 19.188 -28.224 1.00 45.50 222 GLU A CA 1
ATOM 1723 C C . GLU A 1 222 ? 20.420 18.058 -29.099 1.00 45.50 222 GLU A C 1
ATOM 1725 O O . GLU A 1 222 ? 19.622 17.230 -28.654 1.00 45.50 222 GLU A O 1
ATOM 1730 N N . SER A 1 223 ? 20.847 18.011 -30.363 1.00 53.56 223 SER A N 1
ATOM 1731 C CA . SER A 1 223 ? 20.552 16.927 -31.300 1.00 53.56 223 SER A CA 1
ATOM 1732 C C . SER A 1 223 ? 21.059 15.588 -30.751 1.00 53.56 223 SER A C 1
ATOM 1734 O O . SER A 1 223 ? 22.154 15.130 -31.076 1.00 53.56 223 SER A O 1
ATOM 1736 N N . ARG A 1 224 ? 20.269 14.949 -29.882 1.00 62.00 224 ARG A N 1
ATOM 1737 C CA . ARG A 1 224 ? 20.551 13.625 -29.329 1.00 62.00 224 ARG A CA 1
ATOM 1738 C C . ARG A 1 224 ? 20.544 12.633 -30.483 1.00 62.00 224 ARG A C 1
ATOM 1740 O O . ARG A 1 224 ? 19.477 12.294 -30.993 1.00 62.00 224 ARG A O 1
ATOM 1747 N N . MET A 1 225 ? 21.727 12.180 -30.889 1.00 71.75 225 MET A N 1
ATOM 1748 C CA . MET A 1 225 ? 21.875 11.151 -31.914 1.00 71.75 225 MET A CA 1
ATOM 1749 C C . MET A 1 225 ? 21.108 9.891 -31.490 1.00 71.75 225 MET A C 1
ATOM 1751 O O . MET A 1 225 ? 21.204 9.460 -30.338 1.00 71.75 225 MET A O 1
ATOM 1755 N N . ARG A 1 226 ? 20.319 9.328 -32.411 1.00 77.94 226 ARG A N 1
ATOM 1756 C CA . ARG A 1 226 ? 19.476 8.134 -32.221 1.00 77.94 226 ARG A CA 1
ATOM 1757 C C . ARG A 1 226 ? 19.878 7.074 -33.240 1.00 77.94 226 ARG A C 1
ATOM 1759 O O . ARG A 1 226 ? 20.323 7.404 -34.336 1.00 77.94 226 ARG A O 1
ATOM 1766 N N . CYS A 1 227 ? 19.670 5.802 -32.913 1.00 82.50 227 CYS A N 1
ATOM 1767 C CA . CYS A 1 227 ? 19.886 4.725 -33.872 1.00 82.50 227 CYS A CA 1
ATOM 1768 C C . CYS A 1 227 ? 18.893 4.862 -35.036 1.00 82.50 227 CYS A C 1
ATOM 1770 O O . CYS A 1 227 ? 17.679 4.805 -34.815 1.00 82.50 227 CYS A O 1
ATOM 1772 N N . VAL A 1 228 ? 19.399 5.011 -36.263 1.00 81.25 228 VAL A N 1
ATOM 1773 C CA . VAL A 1 228 ? 18.580 5.169 -37.478 1.00 81.25 228 VAL A CA 1
ATOM 1774 C C . VAL A 1 228 ? 17.711 3.935 -37.720 1.00 81.25 228 VAL A C 1
ATOM 1776 O O . VAL A 1 228 ? 16.521 4.069 -37.992 1.00 81.25 228 VAL A O 1
ATOM 1779 N N . LEU A 1 229 ? 18.262 2.731 -37.535 1.00 78.75 229 LEU A N 1
ATOM 1780 C CA . LEU A 1 229 ? 17.545 1.473 -37.779 1.00 78.75 229 LEU A CA 1
ATOM 1781 C C . LEU A 1 229 ? 16.395 1.246 -36.785 1.00 78.75 229 LEU A C 1
ATOM 1783 O O . LEU A 1 229 ? 15.312 0.827 -37.173 1.00 78.75 229 LEU A O 1
ATOM 1787 N N . CYS A 1 230 ? 16.592 1.570 -35.505 1.00 74.56 230 CYS A N 1
ATOM 1788 C CA . CYS A 1 230 ? 15.548 1.404 -34.488 1.00 74.56 230 CYS A CA 1
ATOM 1789 C C . CYS A 1 230 ? 14.560 2.575 -34.430 1.00 74.56 230 CYS A C 1
ATOM 1791 O O . CYS A 1 230 ? 13.475 2.424 -33.883 1.00 74.56 230 CYS A O 1
ATOM 1793 N N . THR A 1 231 ? 14.924 3.746 -34.959 1.00 70.25 231 THR A N 1
ATOM 1794 C CA . THR A 1 231 ? 14.022 4.909 -34.998 1.00 70.25 231 THR A CA 1
ATOM 1795 C C . THR A 1 231 ? 13.105 4.873 -36.219 1.00 70.25 231 THR A C 1
ATOM 1797 O O . THR A 1 231 ? 11.961 5.290 -36.107 1.00 70.25 231 THR A O 1
ATOM 1800 N N . THR A 1 232 ? 13.569 4.337 -37.352 1.00 60.00 232 THR A N 1
ATOM 1801 C CA . THR A 1 232 ? 12.747 4.156 -38.564 1.00 60.00 232 THR A CA 1
ATOM 1802 C C . THR A 1 232 ? 11.782 2.973 -38.467 1.00 60.00 232 THR A C 1
ATOM 1804 O O . THR A 1 232 ? 10.709 3.030 -39.047 1.00 60.00 232 THR A O 1
ATOM 1807 N N . ALA A 1 233 ? 12.115 1.932 -37.697 1.00 51.56 233 ALA A N 1
ATOM 1808 C CA . ALA A 1 233 ? 11.232 0.784 -37.463 1.00 51.56 233 ALA A CA 1
ATOM 1809 C C . ALA A 1 233 ? 10.079 1.053 -36.470 1.00 51.56 233 ALA A C 1
ATOM 1811 O O . ALA A 1 233 ? 9.198 0.212 -36.324 1.00 51.56 233 ALA A O 1
ATOM 1812 N N . ALA A 1 234 ? 10.111 2.183 -35.756 1.00 47.62 234 ALA A N 1
ATOM 1813 C CA . ALA A 1 234 ? 9.112 2.573 -34.757 1.00 47.62 234 ALA A CA 1
ATOM 1814 C C . ALA A 1 234 ? 8.171 3.699 -35.242 1.00 47.62 234 ALA A C 1
ATOM 1816 O O . ALA A 1 234 ? 7.438 4.251 -34.421 1.00 47.62 234 ALA A O 1
ATOM 1817 N N . ALA A 1 235 ? 8.247 4.066 -36.528 1.00 38.81 235 ALA A N 1
ATOM 1818 C CA . ALA A 1 235 ? 7.407 5.067 -37.190 1.00 38.81 235 ALA A CA 1
ATOM 1819 C C . ALA A 1 235 ? 6.284 4.409 -38.002 1.00 38.81 235 ALA A C 1
ATOM 1821 O O . ALA A 1 235 ? 6.508 3.283 -38.504 1.00 38.81 235 ALA A O 1
#

Sequence (235 aa):
MGNAKEALSTIINKLEDIQEAVEFVTEQHDDELWDELIRQCLQKPEMVGMLLEHTVGNLDPLYIVSLVPDGLEIPKLRDRLVKIVTDYRTETSLRHGCNDILKADCVNLLVKYYHEARRGVCMASMDEEAQGARVNEGSSRTGDRSSTLRNLEMKSRTRCGARCCLCFDPLSIQDMSFIVFYCCHAYHQSCLEGGLDSMKSNSNARDSDDGSEDDDGSPSGESRMRCVLCTTAAA

Mean predicted aligned error: 17.23 Å

Radius of gyration: 34.85 Å; Cα contacts (8 Å, |Δi|>4): 162; chains: 1; bounding box: 79×58×83 Å

Secondary structure (DSSP, 8-state):
---HHHHHHHIIIII--HHHHHHHHHHHT-HHHHHHHHHHHHT-HHHHHHHHHH-BTTB-HHHHHHHSPTT---TTHHHHHHHHHHHHHHHHHHHHHHHHHHHHHHHHHHHHHHHHHHSEEEE---------------------------------------B-TTT--B--TTT--EEEETTS-EEEHHHHHHHHHHHHTTSSS----------------------HHH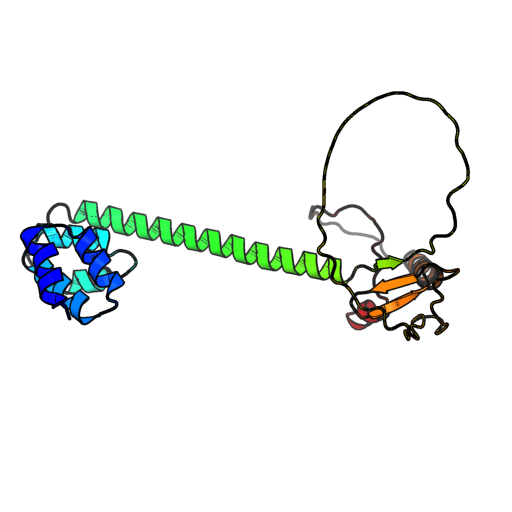HHTT-

pLDDT: mean 72.28, std 20.72, range [30.97, 98.31]

InterPro domains:
  IPR000547 Clathrin, heavy chain/VPS, 7-fold repeat [PS50236] (1-50)
  IPR011990 Tetratricopeptide-like helical domain superfamily [G3DSA:1.25.40.10] (1-111)
  IPR013083 Zinc finger, RING/FYVE/PHD-type [G3DSA:3.30.40.10] (155-235)
  IPR045111 Vacuolar protein sorting-associated protein Vps41/Vps8 [PTHR12616] (1-230)
  IPR057779 Vps41, C-terminal RING finger [PF23555] (163-200)

Organism: Aegilops tauschii subsp. strangulata (NCBI:txid200361)

Solvent-accessible surface area (backbone atoms only — not comparable to full-atom values): 14940 Å² total; per-residue (Å²): 133,82,61,63,70,59,51,47,51,42,32,55,74,72,66,64,36,61,64,62,41,52,52,51,39,62,75,66,74,42,72,71,50,49,55,49,50,51,57,59,28,69,78,35,45,74,46,41,46,51,46,64,62,66,37,67,89,81,51,64,64,66,62,59,59,73,70,56,64,90,88,67,77,47,69,65,42,68,64,48,51,52,49,50,56,48,52,52,49,52,52,51,53,48,54,50,53,52,49,53,50,51,51,51,49,53,52,53,50,50,53,50,49,54,55,56,48,44,37,50,50,75,48,69,50,91,78,74,94,83,83,87,79,92,77,82,91,86,82,89,82,89,83,91,78,90,76,87,72,80,82,74,86,72,78,82,74,89,78,76,87,51,40,17,78,82,81,64,47,75,68,53,71,83,84,44,40,31,30,40,30,71,87,72,50,34,31,40,44,68,64,57,54,62,55,53,59,62,56,62,70,64,65,82,68,83,83,84,89,87,89,80,94,75,95,68,92,67,81,73,90,68,87,75,57,59,55,65,73,70,54,60,73,74,108